Protein AF-A0A7S4NSV3-F1 (afdb_monomer_lite)

Secondary structure (DSSP, 8-state):
---HHHHTHHHHHHHHHHHHHHHHHHHHHHHHHHHHHHH-HHHHHHHTT-S---HHHHHHHHHHHHHHHHHHHHHHHHHHTHHHHHHHHHHHHHHT-HHHHHHHHHHHHHHHHHHHHHH-SS--SS--GGGHHHHHHHHHHHHHHHHHHHHHHS-TTS--TTHHHHHHHHHHHHHHHHHHHHT-

Sequence (184 aa):
MTNVAEVYQMPLLASCAWVALFYVFVGYQRAVKYSILHKHPTFCRYKNNFDPPTESNQKIAGKLQAQLTAADRTIGNLLEQAPAFLVTLWMYSVAVDAHYGGKLGFCYVGFRSLYPFLLGRELKKNNSKRVYVATLPCYCIIFYFFSSVISSSLPGSLFPLSSGVLGCLFVFFAWAGLHLIVAS

Organism: NCBI:txid180227

pLDDT: mean 84.38, std 15.96, range [37.19, 98.56]

InterPro domains:
  IPR001129 Membrane-associated, eicosanoid/glutathione metabolism (MAPEG) protein [PF01124] (16-148)
  IPR023352 Membrane associated eicosanoid/glutathione metabolism-like domain superfamily [G3DSA:1.20.120.550] (4-160)
  IPR023352 Membrane associated eicosanoid/glutathione metabolism-like domain superfamily [SSF161084] (11-150)

Foldseek 3Di:
DPDPCVQQVLLVVLVVLLVVVLVVLVVQLVVLVVCCVVVCVLLVCVVVVNDDPDPVSVVVNLFSVQLNVLSVCLNVVSVVCVVLLSVLLVLLSVQPGNNVSSVLSNVLSVLSSCQSVQQDRGHDPDRRPSNCSSVLSNLLSSLLSVVVSVCSPDDPPPDDPVCSVVSSVVVVCVVVVVVVVVVD

Radius of gyration: 20.96 Å; chains: 1; bounding box: 57×27×69 Å

Structure (mmCIF, N/CA/C/O backbone):
data_AF-A0A7S4NSV3-F1
#
_entry.id   AF-A0A7S4NSV3-F1
#
loop_
_atom_site.group_PDB
_atom_site.id
_atom_site.type_symbol
_atom_site.label_atom_id
_atom_site.label_alt_id
_atom_site.label_comp_id
_atom_site.label_asym_id
_atom_site.label_entity_id
_atom_site.label_seq_id
_atom_site.pdbx_PDB_ins_code
_atom_site.Cartn_x
_atom_site.Cartn_y
_atom_site.Cartn_z
_atom_site.occupancy
_atom_site.B_iso_or_equiv
_atom_site.auth_seq_id
_atom_site.auth_comp_id
_atom_site.auth_asym_id
_atom_site.auth_atom_id
_atom_site.pdbx_PDB_model_num
ATOM 1 N N . MET A 1 1 ? 7.703 3.884 -36.057 1.00 55.50 1 MET A N 1
ATOM 2 C CA . MET A 1 1 ? 7.918 4.533 -34.748 1.00 55.50 1 MET A CA 1
ATOM 3 C C . MET A 1 1 ? 6.911 3.922 -33.793 1.00 55.50 1 MET A C 1
ATOM 5 O O . MET A 1 1 ? 5.725 4.083 -34.035 1.00 55.50 1 MET A O 1
ATOM 9 N N . THR A 1 2 ? 7.348 3.142 -32.806 1.00 68.94 2 THR A N 1
ATOM 10 C CA . THR A 1 2 ? 6.450 2.626 -31.760 1.00 68.94 2 THR A CA 1
ATOM 11 C C . THR A 1 2 ? 5.952 3.794 -30.922 1.00 68.94 2 THR A C 1
ATOM 13 O O . THR A 1 2 ? 6.742 4.660 -30.539 1.00 68.94 2 THR A O 1
ATOM 16 N N . ASN A 1 3 ? 4.646 3.851 -30.675 1.00 86.56 3 ASN A N 1
ATOM 17 C CA . ASN A 1 3 ? 4.070 4.893 -29.841 1.00 86.56 3 ASN A CA 1
ATOM 18 C C . ASN A 1 3 ? 4.629 4.728 -28.419 1.00 86.56 3 ASN A C 1
ATOM 20 O O . ASN A 1 3 ? 4.563 3.644 -27.846 1.00 86.56 3 ASN A O 1
ATOM 24 N N . VAL A 1 4 ? 5.191 5.791 -27.841 1.00 83.31 4 VAL A N 1
ATOM 25 C CA . VAL A 1 4 ? 5.727 5.772 -26.468 1.00 83.31 4 VAL A CA 1
ATOM 26 C C . VAL A 1 4 ? 4.664 5.280 -25.475 1.00 83.31 4 VAL A C 1
ATOM 28 O O . VAL A 1 4 ? 4.983 4.563 -24.529 1.00 83.31 4 VAL A O 1
ATOM 31 N N . ALA A 1 5 ? 3.388 5.582 -25.732 1.00 84.06 5 ALA A N 1
ATOM 32 C CA . ALA A 1 5 ? 2.275 5.091 -24.931 1.00 84.06 5 ALA A CA 1
ATOM 33 C C . ALA A 1 5 ? 2.125 3.560 -24.969 1.00 84.06 5 ALA A C 1
ATOM 35 O O . ALA A 1 5 ? 1.771 2.977 -23.951 1.00 84.06 5 ALA A O 1
ATOM 36 N N . GLU A 1 6 ? 2.424 2.901 -26.094 1.00 89.06 6 GLU A N 1
ATOM 37 C CA . GLU A 1 6 ? 2.366 1.434 -26.205 1.00 89.06 6 GLU A CA 1
ATOM 38 C C . GLU A 1 6 ? 3.494 0.776 -25.405 1.00 89.06 6 GLU A C 1
ATOM 40 O O . GLU A 1 6 ? 3.268 -0.214 -24.713 1.00 89.06 6 GLU A O 1
ATOM 45 N N . VAL A 1 7 ? 4.696 1.366 -25.427 1.00 92.75 7 VAL A N 1
ATOM 46 C CA . VAL A 1 7 ? 5.851 0.858 -24.668 1.00 92.75 7 VAL A CA 1
ATOM 47 C C . VAL A 1 7 ? 5.576 0.896 -23.160 1.00 92.75 7 VAL A C 1
ATOM 49 O O . VAL A 1 7 ? 5.847 -0.073 -22.454 1.00 92.75 7 VAL A O 1
ATOM 52 N N . TYR A 1 8 ? 4.989 1.989 -22.664 1.00 96.69 8 TYR A N 1
ATOM 53 C CA . TYR A 1 8 ? 4.739 2.204 -21.233 1.00 96.69 8 TYR A CA 1
ATOM 54 C C . TYR A 1 8 ? 3.302 1.909 -20.789 1.00 96.69 8 TYR A C 1
ATOM 56 O O . TYR A 1 8 ? 2.916 2.255 -19.670 1.00 96.69 8 TYR A O 1
ATOM 64 N N . GLN A 1 9 ? 2.506 1.232 -21.619 1.00 96.25 9 GLN A N 1
ATOM 65 C CA . GLN A 1 9 ? 1.104 0.947 -21.312 1.00 96.25 9 GLN A CA 1
ATOM 66 C C . GLN A 1 9 ? 0.948 0.168 -19.996 1.00 96.25 9 GLN A C 1
ATOM 68 O O . GLN A 1 9 ? 0.132 0.519 -19.147 1.00 96.25 9 GLN A O 1
ATOM 73 N N . MET A 1 10 ? 1.750 -0.879 -19.799 1.00 97.19 10 MET A N 1
ATOM 74 C CA . MET A 1 10 ? 1.669 -1.745 -18.619 1.00 97.19 10 MET A CA 1
ATOM 75 C C . MET A 1 10 ? 1.973 -1.021 -17.289 1.00 97.19 10 MET A C 1
ATOM 77 O O . MET A 1 10 ? 1.153 -1.124 -16.373 1.00 97.19 10 MET A O 1
ATOM 81 N N . PRO A 1 11 ? 3.086 -0.275 -17.131 1.00 97.88 11 PRO A N 1
ATOM 82 C CA . PRO A 1 11 ? 3.367 0.458 -15.892 1.00 97.88 11 PRO A CA 1
ATOM 83 C C . PRO A 1 11 ? 2.404 1.631 -15.667 1.00 97.88 11 PRO A C 1
ATOM 85 O O . PRO A 1 11 ? 2.084 1.945 -14.515 1.00 97.88 11 PRO A O 1
ATOM 88 N N . LEU A 1 12 ? 1.872 2.229 -16.741 1.00 97.75 12 LEU A N 1
ATOM 89 C CA . LEU A 1 12 ? 0.812 3.231 -16.647 1.00 97.75 12 LEU A CA 1
ATOM 90 C C . LEU A 1 12 ? -0.460 2.621 -16.046 1.00 97.75 12 LEU A C 1
ATOM 92 O O . LEU A 1 12 ? -0.980 3.135 -15.057 1.00 97.75 12 LEU A O 1
ATOM 96 N N . LEU A 1 13 ? -0.925 1.487 -16.580 1.00 97.88 13 LEU A N 1
ATOM 97 C CA . LEU A 1 13 ? -2.109 0.799 -16.064 1.00 97.88 13 LEU A CA 1
ATOM 98 C C . LEU A 1 13 ? -1.910 0.308 -14.623 1.00 97.88 13 LEU A C 1
ATOM 100 O O . LEU A 1 13 ? -2.831 0.427 -13.815 1.00 97.88 13 LEU A O 1
ATOM 104 N N . ALA A 1 14 ? -0.717 -0.177 -14.265 1.00 98.19 14 ALA A N 1
ATOM 105 C CA . ALA A 1 14 ? -0.395 -0.541 -12.885 1.00 98.19 14 ALA A CA 1
ATOM 106 C C . ALA A 1 14 ? -0.451 0.675 -11.939 1.00 98.19 14 ALA A C 1
ATOM 108 O O . ALA A 1 14 ? -0.985 0.576 -10.832 1.00 98.19 14 ALA A O 1
ATOM 109 N N . SER A 1 15 ? 0.026 1.842 -12.386 1.00 98.44 15 SER A N 1
ATOM 110 C CA . SER A 1 15 ? -0.088 3.101 -11.638 1.00 98.44 15 SER A CA 1
ATOM 111 C C . SER A 1 15 ? -1.551 3.527 -11.474 1.00 98.44 15 SER A C 1
ATOM 113 O O . SER A 1 15 ? -1.970 3.884 -10.373 1.00 98.44 15 SER A O 1
ATOM 115 N N . CYS A 1 16 ? -2.370 3.420 -12.526 1.00 98.31 16 CYS A N 1
ATOM 116 C CA . CYS A 1 16 ? -3.811 3.671 -12.442 1.00 98.31 16 CYS A CA 1
ATOM 117 C C . CYS A 1 16 ? -4.509 2.705 -11.473 1.00 98.31 16 CYS A C 1
ATOM 119 O O . CYS A 1 16 ? -5.338 3.135 -10.672 1.00 98.31 16 CYS A O 1
ATOM 121 N N . ALA A 1 17 ? -4.152 1.419 -11.495 1.00 98.31 17 ALA A N 1
ATOM 122 C CA . ALA A 1 17 ? -4.676 0.425 -10.561 1.00 98.31 17 ALA A CA 1
ATOM 123 C C . ALA A 1 17 ? -4.283 0.745 -9.109 1.00 98.31 17 ALA A C 1
ATOM 125 O O . ALA A 1 17 ? -5.105 0.609 -8.203 1.00 98.31 17 ALA A O 1
ATOM 126 N N . TRP A 1 18 ? -3.059 1.233 -8.885 1.00 98.31 18 TRP A N 1
ATOM 127 C CA . TRP A 1 18 ? -2.623 1.717 -7.576 1.00 98.31 18 TRP A CA 1
ATOM 128 C C . TRP A 1 18 ? -3.458 2.918 -7.103 1.00 98.31 18 TRP A C 1
ATOM 130 O O . TRP A 1 18 ? -3.929 2.923 -5.965 1.00 98.31 18 TRP A O 1
ATOM 140 N N . VAL A 1 19 ? -3.715 3.901 -7.976 1.00 98.50 19 VAL A N 1
ATOM 141 C CA . VAL A 1 19 ? -4.567 5.064 -7.659 1.00 98.50 19 VAL A CA 1
ATOM 142 C C . VAL A 1 19 ? -6.001 4.629 -7.345 1.00 98.50 19 VAL A C 1
ATOM 144 O O . VAL A 1 19 ? -6.593 5.097 -6.372 1.00 98.50 19 VAL A O 1
ATOM 147 N N . ALA A 1 20 ? -6.559 3.698 -8.120 1.00 98.38 20 ALA A N 1
ATOM 148 C CA . ALA A 1 20 ? -7.879 3.140 -7.845 1.00 98.38 20 ALA A CA 1
ATOM 149 C C . ALA A 1 20 ? -7.922 2.466 -6.462 1.00 98.38 20 ALA A C 1
ATOM 151 O O . ALA A 1 20 ? -8.829 2.733 -5.672 1.00 98.38 20 ALA A O 1
ATOM 152 N N . LEU A 1 21 ? -6.907 1.660 -6.127 1.00 97.81 21 LEU A N 1
ATOM 153 C CA . LEU A 1 21 ? -6.791 1.022 -4.815 1.00 97.81 21 LEU A CA 1
ATOM 154 C C . LEU A 1 21 ? -6.680 2.049 -3.678 1.00 97.81 21 LEU A C 1
ATOM 156 O O . LEU A 1 21 ? -7.308 1.875 -2.632 1.00 97.81 21 LEU A O 1
ATOM 160 N N . PHE A 1 22 ? -5.935 3.137 -3.884 1.00 97.94 22 PHE A N 1
ATOM 161 C CA . PHE A 1 22 ? -5.850 4.240 -2.928 1.00 97.94 22 PHE A CA 1
ATOM 162 C C . PHE A 1 22 ? -7.235 4.817 -2.611 1.00 97.94 22 PHE A C 1
ATOM 164 O O . PHE A 1 22 ? -7.604 4.915 -1.438 1.00 97.94 22 PHE A O 1
ATOM 171 N N . TYR A 1 23 ? -8.048 5.115 -3.628 1.00 98.00 23 TYR A N 1
ATOM 172 C CA . TYR A 1 23 ? -9.406 5.618 -3.406 1.00 98.00 23 TYR A CA 1
ATOM 173 C C . TYR A 1 23 ? -10.327 4.587 -2.748 1.00 98.00 23 TYR A C 1
ATOM 175 O O . TYR A 1 23 ? -11.148 4.961 -1.907 1.00 98.00 23 TYR A O 1
ATOM 183 N N . VAL A 1 24 ? -10.165 3.296 -3.050 1.00 97.44 24 VAL A N 1
ATOM 184 C CA . VAL A 1 24 ? -10.876 2.222 -2.336 1.00 97.44 24 VAL A CA 1
ATOM 185 C C . VAL A 1 24 ? -10.527 2.242 -0.844 1.00 97.44 24 VAL A C 1
ATOM 187 O O . VAL A 1 24 ? -11.424 2.147 -0.005 1.00 97.44 24 VAL A O 1
ATOM 190 N N . PHE A 1 25 ? -9.254 2.425 -0.483 1.00 96.69 25 PHE A N 1
ATOM 191 C CA . PHE A 1 25 ? -8.819 2.458 0.919 1.00 96.69 25 PHE A CA 1
ATOM 192 C C . PHE A 1 25 ? -9.279 3.725 1.645 1.00 96.69 25 PHE A C 1
ATOM 194 O O . PHE A 1 25 ? -9.735 3.638 2.786 1.00 96.69 25 PHE A O 1
ATOM 201 N N . VAL A 1 26 ? -9.252 4.883 0.980 1.00 96.75 26 VAL A N 1
ATOM 202 C CA . VAL A 1 26 ? -9.853 6.124 1.499 1.00 96.75 26 VAL A CA 1
ATOM 203 C C . VAL A 1 26 ? -11.353 5.930 1.746 1.00 96.75 26 VAL A C 1
ATOM 205 O O . VAL A 1 26 ? -11.864 6.289 2.810 1.00 96.75 26 VAL A O 1
ATOM 208 N N . GLY A 1 27 ? -12.063 5.319 0.793 1.00 97.00 27 GLY A N 1
ATOM 209 C CA . GLY A 1 27 ? -13.484 4.998 0.915 1.00 97.00 27 GLY A CA 1
ATOM 210 C C . GLY A 1 27 ? -13.772 4.072 2.097 1.00 97.00 27 GLY A C 1
ATOM 211 O O . GLY A 1 27 ? -14.655 4.362 2.905 1.00 97.00 27 GLY A O 1
ATOM 212 N N . TYR A 1 28 ? -12.981 3.008 2.254 1.00 94.88 28 TYR A N 1
ATOM 213 C CA . TYR A 1 28 ? -13.066 2.088 3.389 1.00 94.88 28 TYR A CA 1
ATOM 214 C C . TYR A 1 28 ? -12.835 2.801 4.729 1.00 94.88 28 TYR A C 1
ATOM 216 O O . TYR A 1 28 ? -13.661 2.692 5.638 1.00 94.88 28 TYR A O 1
ATOM 224 N N . GLN A 1 29 ? -11.760 3.587 4.845 1.00 95.69 29 GLN A N 1
ATOM 225 C CA . GLN A 1 29 ? -11.441 4.344 6.055 1.00 95.69 29 GLN A CA 1
ATOM 226 C C . GLN A 1 29 ? -12.580 5.298 6.435 1.00 95.69 29 GLN A C 1
ATOM 228 O O . GLN A 1 29 ? -13.001 5.348 7.595 1.00 95.69 29 GLN A O 1
ATOM 233 N N . ARG A 1 30 ? -13.118 6.029 5.452 1.00 96.06 30 ARG A N 1
ATOM 234 C CA . ARG A 1 30 ? -14.258 6.929 5.644 1.00 96.06 30 ARG A CA 1
ATOM 235 C C . ARG A 1 30 ? -15.508 6.169 6.085 1.00 96.06 30 ARG A C 1
ATOM 237 O O . ARG A 1 30 ? -16.171 6.616 7.018 1.00 96.06 30 ARG A O 1
ATOM 244 N N . ALA A 1 31 ? -15.822 5.036 5.458 1.00 95.44 31 ALA A N 1
ATOM 245 C CA . ALA A 1 31 ? -16.995 4.229 5.791 1.00 95.44 31 ALA A CA 1
ATOM 246 C C . ALA A 1 31 ? -16.944 3.704 7.235 1.00 95.44 31 ALA A C 1
ATOM 248 O O . ALA A 1 31 ? -17.942 3.790 7.954 1.00 95.44 31 ALA A O 1
ATOM 249 N N . VAL A 1 32 ? -15.778 3.231 7.693 1.00 93.69 32 VAL A N 1
ATOM 250 C CA . VAL A 1 32 ? -15.584 2.779 9.081 1.00 93.69 32 VAL A CA 1
ATOM 251 C C . VAL A 1 32 ? -15.749 3.941 10.060 1.00 93.69 32 VAL A C 1
ATOM 253 O O . VAL A 1 32 ? -16.539 3.838 11.000 1.00 93.69 32 VAL A O 1
ATOM 256 N N . LYS A 1 33 ? -15.067 5.070 9.817 1.00 93.25 33 LYS A N 1
ATOM 257 C CA . LYS A 1 33 ? -15.170 6.273 10.663 1.00 93.25 33 LYS A CA 1
ATOM 258 C C . LYS A 1 33 ? -16.611 6.761 10.770 1.00 93.25 33 LYS A C 1
ATOM 260 O O . LYS A 1 33 ? -17.108 6.968 11.874 1.00 93.25 33 LYS A O 1
ATOM 265 N N . TYR A 1 34 ? -17.296 6.884 9.638 1.00 94.12 34 TYR A N 1
ATOM 266 C CA . TYR A 1 34 ? -18.686 7.320 9.592 1.00 94.12 34 TYR A CA 1
ATOM 267 C C . TYR A 1 34 ? -19.619 6.346 10.326 1.00 94.12 34 TYR A C 1
ATOM 269 O O . TYR A 1 34 ? -20.417 6.771 11.159 1.00 94.12 34 TYR A O 1
ATOM 277 N N . SER A 1 35 ? -19.484 5.036 10.084 1.00 92.62 35 SER A N 1
ATOM 278 C CA . SER A 1 35 ? -20.307 4.022 10.752 1.00 92.62 35 SER A CA 1
ATOM 279 C C . SER A 1 35 ? -20.129 4.049 12.270 1.00 92.62 35 SER A C 1
ATOM 281 O O . SER A 1 35 ? -21.113 3.889 12.985 1.00 92.62 35 SER A O 1
ATOM 283 N N . ILE A 1 36 ? -18.907 4.245 12.774 1.00 91.44 36 ILE A N 1
ATOM 284 C CA . ILE A 1 36 ? -18.649 4.290 14.219 1.00 91.44 36 ILE A CA 1
ATOM 285 C C . ILE A 1 36 ? -19.226 5.566 14.835 1.00 91.44 36 ILE A C 1
ATOM 287 O O . ILE A 1 36 ? -19.956 5.482 15.819 1.00 91.44 36 ILE A O 1
ATOM 291 N N . LEU A 1 37 ? -18.957 6.729 14.235 1.00 88.44 37 LEU A N 1
ATOM 292 C CA . LEU A 1 37 ? -19.427 8.016 14.756 1.00 88.44 37 LEU A CA 1
ATOM 293 C C . LEU A 1 37 ? -20.957 8.122 14.763 1.00 88.44 37 LEU A C 1
ATOM 295 O O . LEU A 1 37 ? -21.518 8.712 15.682 1.00 88.44 37 LEU A O 1
ATOM 299 N N . HIS A 1 38 ? -21.632 7.540 13.768 1.00 89.75 38 HIS A N 1
ATOM 300 C CA . HIS A 1 38 ? -23.090 7.600 13.672 1.00 89.75 38 HIS A CA 1
ATOM 301 C C . HIS A 1 38 ? -23.796 6.539 14.529 1.00 89.75 38 HIS A C 1
ATOM 303 O O . HIS A 1 38 ? -24.799 6.837 15.169 1.00 89.75 38 HIS A O 1
ATOM 309 N N . LYS A 1 39 ? -23.283 5.299 14.575 1.00 90.19 39 LYS A N 1
ATOM 310 C CA . LYS A 1 39 ? -23.938 4.198 15.310 1.00 90.19 39 LYS A CA 1
ATOM 311 C C . LYS A 1 39 ? -23.601 4.164 16.800 1.00 90.19 39 LYS A C 1
ATOM 313 O O . LYS A 1 39 ? -24.307 3.505 17.558 1.00 90.19 39 LYS A O 1
ATOM 318 N N . HIS A 1 40 ? -22.538 4.845 17.229 1.00 87.44 40 HIS A N 1
ATOM 319 C CA . HIS A 1 40 ? -22.078 4.829 18.618 1.00 87.44 40 HIS A CA 1
ATOM 320 C C . HIS A 1 40 ? -21.904 6.251 19.177 1.00 87.44 40 HIS A C 1
ATOM 322 O O . HIS A 1 40 ? -20.780 6.675 19.442 1.00 87.44 40 HIS A O 1
ATOM 328 N N . PRO A 1 41 ? -22.996 7.000 19.427 1.00 82.75 41 PRO A N 1
ATOM 329 C CA . PRO A 1 41 ? -22.910 8.338 20.024 1.00 82.75 41 PRO A CA 1
ATOM 330 C C . PRO A 1 41 ? -22.276 8.327 21.428 1.00 82.75 41 PRO A C 1
ATOM 332 O O . PRO A 1 41 ? -21.629 9.295 21.827 1.00 82.75 41 PRO A O 1
ATOM 335 N N . THR A 1 42 ? -22.390 7.211 22.156 1.00 79.69 42 THR A N 1
ATOM 336 C CA . THR A 1 42 ? -21.734 6.976 23.455 1.00 79.69 42 THR A CA 1
ATOM 337 C C . THR A 1 42 ? -20.210 6.962 23.350 1.00 79.69 42 THR A C 1
ATOM 339 O O . THR A 1 42 ? -19.529 7.425 24.256 1.00 79.69 42 THR A O 1
ATOM 342 N N . PHE A 1 43 ? -19.646 6.512 22.224 1.00 84.75 43 PHE A N 1
ATOM 343 C CA . PHE A 1 43 ? -18.203 6.592 21.984 1.00 84.75 43 PHE A CA 1
ATOM 344 C C . PHE A 1 43 ? -17.729 8.044 21.896 1.00 84.75 43 PHE A C 1
ATOM 346 O O . PHE A 1 43 ? -16.716 8.396 22.494 1.00 84.75 43 PHE A O 1
ATOM 353 N N . CYS A 1 44 ? -18.477 8.897 21.190 1.00 81.00 44 CYS A N 1
ATOM 354 C CA . CYS A 1 44 ? -18.168 10.321 21.073 1.00 81.00 44 CYS A CA 1
ATOM 355 C C . CYS A 1 44 ? -18.279 11.030 22.426 1.00 81.00 44 CYS A C 1
ATOM 357 O O . CYS A 1 44 ? -17.411 11.826 22.777 1.00 81.00 44 CYS A O 1
ATOM 359 N N . ARG A 1 45 ? -19.320 10.711 23.203 1.00 83.94 45 ARG A N 1
ATOM 360 C CA . ARG A 1 45 ? -19.508 11.249 24.554 1.00 83.94 45 ARG A CA 1
ATOM 361 C C . ARG A 1 45 ? -18.381 10.833 25.496 1.00 83.94 45 ARG A C 1
ATOM 363 O O . ARG A 1 45 ? -17.780 11.701 26.121 1.00 83.94 45 ARG A O 1
ATOM 370 N N . TYR A 1 46 ? -18.042 9.545 25.527 1.00 84.50 46 TYR A N 1
ATOM 371 C CA . TYR A 1 46 ? -16.916 9.025 26.301 1.00 84.50 46 TYR A CA 1
ATOM 372 C C . TYR A 1 46 ? -15.589 9.682 25.897 1.00 84.50 46 TYR A C 1
ATOM 374 O O . TYR A 1 46 ? -14.856 10.166 26.752 1.00 84.50 46 TYR A O 1
ATOM 382 N N . LYS A 1 47 ? -15.297 9.773 24.591 1.00 82.69 47 LYS A N 1
ATOM 383 C CA . LYS A 1 47 ? -14.069 10.404 24.076 1.00 82.69 47 LYS A CA 1
ATOM 384 C C . LYS A 1 47 ? -13.948 11.882 24.470 1.00 82.69 47 LYS A C 1
ATOM 386 O O . LYS A 1 47 ? -12.836 12.370 24.641 1.00 82.69 47 LYS A O 1
ATOM 391 N N . ASN A 1 48 ? -15.076 12.571 24.619 1.00 85.62 48 ASN A N 1
ATOM 392 C CA . ASN A 1 48 ? -15.144 13.971 25.034 1.00 85.62 48 ASN A CA 1
ATOM 393 C C . ASN A 1 48 ? -15.345 14.144 26.556 1.00 85.62 48 ASN A C 1
ATOM 395 O O . ASN A 1 48 ? -15.698 15.234 26.994 1.00 85.62 48 ASN A O 1
ATOM 399 N N . ASN A 1 49 ? -15.132 13.094 27.360 1.00 83.88 49 ASN A N 1
ATOM 400 C CA . ASN A 1 49 ? -15.277 13.093 28.824 1.00 83.88 49 ASN A CA 1
ATOM 401 C C . ASN A 1 49 ? -16.683 13.455 29.346 1.00 83.88 49 ASN A C 1
ATOM 403 O O . ASN A 1 49 ? -16.830 13.840 30.503 1.00 83.88 49 ASN A O 1
ATOM 407 N N . PHE A 1 50 ? -17.725 13.320 28.521 1.00 83.38 50 PHE A N 1
ATOM 408 C CA . PHE A 1 50 ? -19.110 13.542 28.954 1.00 83.38 50 PHE A CA 1
ATOM 409 C C . PHE A 1 50 ? -19.702 12.346 29.705 1.00 83.38 50 PHE A C 1
ATOM 411 O O . PHE A 1 50 ? -20.645 12.521 30.473 1.00 83.38 50 PHE A O 1
ATOM 418 N N . ASP A 1 51 ? -19.176 11.139 29.480 1.00 81.81 51 ASP A N 1
ATOM 419 C CA . ASP A 1 51 ? -19.636 9.919 30.148 1.00 81.81 51 ASP A CA 1
ATOM 420 C C . ASP A 1 51 ? -18.596 9.428 31.166 1.00 81.81 51 ASP A C 1
ATOM 422 O O . ASP A 1 51 ? -17.395 9.485 30.884 1.00 81.81 51 ASP A O 1
ATOM 426 N N . PRO A 1 52 ? -19.027 8.906 32.333 1.00 81.69 52 PRO A N 1
ATOM 427 C CA . PRO A 1 52 ? -18.110 8.424 33.354 1.00 81.69 52 PRO A CA 1
ATOM 428 C C . PRO A 1 52 ? -17.312 7.203 32.861 1.00 81.69 52 PRO A C 1
ATOM 430 O O . PRO A 1 52 ? -17.842 6.372 32.104 1.00 81.69 52 PRO A O 1
ATOM 433 N N . PRO A 1 53 ? -16.055 7.044 33.317 1.00 82.44 53 PRO A N 1
ATOM 434 C CA . PRO A 1 53 ? -15.183 5.946 32.925 1.00 82.44 53 PRO A CA 1
ATOM 435 C C . PRO A 1 53 ? -15.535 4.657 33.675 1.00 82.44 53 PRO A C 1
ATOM 437 O O . PRO A 1 53 ? -14.779 4.176 34.513 1.00 82.44 53 PRO A O 1
ATOM 440 N N . THR A 1 54 ? -16.697 4.086 33.369 1.00 87.19 54 THR A N 1
ATOM 441 C CA . THR A 1 54 ? -17.067 2.743 33.822 1.00 87.19 54 THR A CA 1
ATOM 442 C C . THR A 1 54 ? -16.307 1.680 33.026 1.00 87.19 54 THR A C 1
ATOM 444 O O . THR A 1 54 ? -15.944 1.895 31.866 1.00 87.19 54 THR A O 1
ATOM 447 N N . GLU A 1 55 ? -16.101 0.501 33.616 1.00 86.81 55 GLU A N 1
ATOM 448 C CA . GLU A 1 55 ? -15.426 -0.627 32.953 1.00 86.81 55 GLU A CA 1
ATOM 449 C C . GLU A 1 55 ? -16.097 -1.001 31.615 1.00 86.81 55 GLU A C 1
ATOM 451 O O . GLU A 1 55 ? -15.432 -1.275 30.612 1.00 86.81 55 GLU A O 1
ATOM 456 N N . SER A 1 56 ? -17.432 -0.940 31.559 1.00 86.50 56 SER A N 1
ATOM 457 C CA . SER A 1 56 ? -18.202 -1.203 30.342 1.00 86.50 56 SER A CA 1
ATOM 458 C C . SER A 1 56 ? -17.942 -0.164 29.245 1.00 86.50 56 SER A C 1
ATOM 460 O O . SER A 1 56 ? -17.678 -0.541 28.098 1.00 86.50 56 SER A O 1
ATOM 462 N N . ASN A 1 57 ? -17.958 1.129 29.588 1.00 85.06 57 ASN A N 1
ATOM 463 C CA . ASN A 1 57 ? -17.696 2.220 28.647 1.00 85.06 57 ASN A CA 1
ATOM 464 C C . ASN A 1 57 ? -16.262 2.159 28.114 1.00 85.06 57 ASN A C 1
ATOM 466 O O . ASN A 1 57 ? -16.052 2.260 26.904 1.00 85.06 57 ASN A O 1
ATOM 470 N N . GLN A 1 58 ? -15.290 1.899 28.994 1.00 87.00 58 GLN A N 1
ATOM 471 C CA . GLN A 1 58 ? -13.886 1.717 28.620 1.00 87.00 58 GLN A CA 1
ATOM 472 C C . GLN A 1 58 ? -13.710 0.573 27.616 1.00 87.00 58 GLN A C 1
ATOM 474 O O . GLN A 1 58 ? -13.035 0.733 26.597 1.00 87.00 58 GLN A O 1
ATOM 479 N N . LYS A 1 59 ? -14.353 -0.577 27.855 1.00 88.06 59 LYS A N 1
ATOM 480 C CA . LYS A 1 59 ? -14.258 -1.748 26.974 1.00 88.06 59 LYS A CA 1
ATOM 481 C C . LYS A 1 59 ? -14.839 -1.483 25.584 1.00 88.06 59 LYS A C 1
ATOM 483 O O . LYS A 1 59 ? -14.221 -1.845 24.580 1.00 88.06 59 LYS A O 1
ATOM 488 N N . ILE A 1 60 ? -16.009 -0.847 25.509 1.00 87.75 60 ILE A N 1
ATOM 489 C CA . ILE A 1 60 ? -16.646 -0.486 24.233 1.00 87.75 60 ILE A CA 1
ATOM 490 C C . ILE A 1 60 ? -15.784 0.533 23.485 1.00 87.75 60 ILE A C 1
ATOM 492 O O . ILE A 1 60 ? -15.498 0.343 22.301 1.00 87.75 60 ILE A O 1
ATOM 496 N N . ALA A 1 61 ? -15.323 1.577 24.176 1.00 87.62 61 ALA A N 1
ATOM 497 C CA . ALA A 1 61 ? -14.492 2.609 23.577 1.00 87.62 61 ALA A CA 1
ATOM 498 C C . ALA A 1 61 ? -13.162 2.051 23.059 1.00 87.62 61 ALA A C 1
ATOM 500 O O . ALA A 1 61 ? -12.774 2.359 21.934 1.00 87.62 61 ALA A O 1
ATOM 501 N N . GLY A 1 62 ? -12.508 1.169 23.820 1.00 88.38 62 GLY A N 1
ATOM 502 C CA . GLY A 1 62 ? -11.283 0.495 23.395 1.00 88.38 62 GLY A CA 1
ATOM 503 C C . GLY A 1 62 ? -11.481 -0.343 22.130 1.00 88.38 62 GLY A C 1
ATOM 504 O O . GLY A 1 62 ? -10.666 -0.278 21.210 1.00 88.38 62 GLY A O 1
ATOM 505 N N . LYS A 1 63 ? -12.598 -1.074 22.032 1.00 90.25 63 LYS A N 1
ATOM 506 C CA . LYS A 1 63 ? -12.934 -1.863 20.839 1.00 90.25 63 LYS A CA 1
ATOM 507 C C . LYS A 1 63 ? -13.150 -0.981 19.606 1.00 90.25 63 LYS A C 1
ATOM 509 O O . LYS A 1 63 ? -12.585 -1.252 18.550 1.00 90.25 63 LYS A O 1
ATOM 514 N N . LEU A 1 64 ? -13.940 0.084 19.734 1.00 92.00 64 LEU A N 1
ATOM 515 C CA . LEU A 1 64 ? -14.216 1.010 18.630 1.00 92.00 64 LEU A CA 1
ATOM 516 C C . LEU A 1 64 ? -12.956 1.771 18.204 1.00 92.00 64 LEU A C 1
ATOM 518 O O . LEU A 1 64 ? -12.694 1.912 17.011 1.00 92.00 64 LEU A O 1
ATOM 522 N N . GLN A 1 65 ? -12.125 2.178 19.164 1.00 90.44 65 GLN A N 1
ATOM 523 C CA . GLN A 1 65 ? -10.825 2.776 18.888 1.00 90.44 65 GLN A CA 1
ATOM 524 C C . GLN A 1 65 ? -9.917 1.805 18.119 1.00 90.44 65 GLN A C 1
ATOM 526 O O . GLN A 1 65 ? -9.301 2.206 17.135 1.00 90.44 65 GLN A O 1
ATOM 531 N N . ALA A 1 66 ? -9.887 0.519 18.487 1.00 90.94 66 ALA A N 1
ATOM 532 C CA . ALA A 1 66 ? -9.120 -0.493 17.761 1.00 90.94 66 ALA A CA 1
ATOM 533 C C . ALA A 1 66 ? -9.599 -0.687 16.309 1.00 90.94 66 ALA A C 1
ATOM 535 O O . ALA A 1 66 ? -8.773 -0.949 15.433 1.00 90.94 66 ALA A O 1
ATOM 536 N N . GLN A 1 67 ? -10.901 -0.531 16.032 1.00 92.31 67 GLN A N 1
ATOM 537 C CA . GLN A 1 67 ? -11.445 -0.550 14.665 1.00 92.31 67 GLN A CA 1
ATOM 538 C C . GLN A 1 67 ? -11.029 0.688 13.862 1.00 92.31 67 GLN A C 1
ATOM 540 O O . GLN A 1 67 ? -10.614 0.566 12.709 1.00 92.31 67 GLN A O 1
ATOM 545 N N . LEU A 1 68 ? -11.089 1.875 14.474 1.00 92.38 68 LEU A N 1
ATOM 546 C CA . LEU A 1 68 ? -10.635 3.121 13.847 1.00 92.38 68 LEU A CA 1
ATOM 547 C C . LEU A 1 68 ? -9.150 3.045 13.488 1.00 92.38 68 LEU A C 1
ATOM 549 O O . LEU A 1 68 ? -8.774 3.316 12.350 1.00 92.38 68 LEU A O 1
ATOM 553 N N . THR A 1 69 ? -8.317 2.595 14.427 1.00 91.81 69 THR A N 1
ATOM 554 C CA . THR A 1 69 ? -6.880 2.437 14.195 1.00 91.81 69 THR A CA 1
ATOM 555 C C . THR A 1 69 ? -6.590 1.356 13.148 1.00 91.81 69 THR A C 1
ATOM 557 O O . THR A 1 69 ? -5.669 1.522 12.350 1.00 91.81 69 THR A O 1
ATOM 560 N N . ALA A 1 70 ? -7.375 0.272 13.087 1.00 91.62 70 ALA A N 1
ATOM 561 C CA . ALA A 1 70 ? -7.238 -0.725 12.025 1.00 91.62 70 ALA A CA 1
ATOM 562 C C . ALA A 1 70 ? -7.502 -0.101 10.648 1.00 91.62 70 ALA A C 1
ATOM 564 O O . ALA A 1 70 ? -6.705 -0.282 9.730 1.00 91.62 70 ALA A O 1
ATOM 565 N N . ALA A 1 71 ? -8.571 0.688 10.519 1.00 93.31 71 ALA A N 1
ATOM 566 C CA . ALA A 1 71 ? -8.883 1.399 9.285 1.00 93.31 71 ALA A CA 1
ATOM 567 C C . ALA A 1 71 ? -7.785 2.406 8.901 1.00 93.31 71 ALA A C 1
ATOM 569 O O . ALA A 1 71 ? -7.346 2.414 7.753 1.00 93.31 71 ALA A O 1
ATOM 570 N N . ASP A 1 72 ? -7.272 3.188 9.853 1.00 93.44 72 ASP A N 1
ATOM 571 C CA . ASP A 1 72 ? -6.171 4.130 9.614 1.00 93.44 72 ASP A CA 1
ATOM 572 C C . ASP A 1 72 ? -4.884 3.427 9.151 1.00 93.44 72 ASP A C 1
ATOM 574 O O . ASP A 1 72 ? -4.185 3.926 8.268 1.00 93.44 72 ASP A O 1
ATOM 578 N N . ARG A 1 73 ? -4.593 2.227 9.666 1.00 92.31 73 ARG A N 1
ATOM 579 C CA . ARG A 1 73 ? -3.425 1.446 9.233 1.00 92.31 73 ARG A CA 1
ATOM 580 C C . ARG A 1 73 ? -3.516 0.940 7.800 1.00 92.31 73 ARG A C 1
ATOM 582 O O . ARG A 1 73 ? -2.473 0.782 7.174 1.00 92.31 73 ARG A O 1
ATOM 589 N N . THR A 1 74 ? -4.714 0.705 7.264 1.00 92.75 74 THR A N 1
ATOM 590 C CA . THR A 1 74 ? -4.853 0.258 5.865 1.00 92.75 74 THR A CA 1
ATOM 591 C C . THR A 1 74 ? -4.317 1.297 4.883 1.00 92.75 74 THR A C 1
ATOM 593 O O . THR A 1 74 ? -3.508 0.966 4.018 1.00 92.75 74 THR A O 1
ATOM 596 N N . ILE A 1 75 ? -4.695 2.565 5.063 1.00 94.44 75 ILE A N 1
ATOM 597 C CA . ILE A 1 75 ? -4.212 3.662 4.224 1.00 94.44 75 ILE A CA 1
ATOM 598 C C . ILE A 1 75 ? -2.781 4.066 4.583 1.00 94.44 75 ILE A C 1
ATOM 600 O O . ILE A 1 75 ? -1.977 4.287 3.681 1.00 94.44 75 ILE A O 1
ATOM 604 N N . GLY A 1 76 ? -2.441 4.099 5.878 1.00 92.69 76 GLY A N 1
ATOM 605 C CA . GLY A 1 76 ? -1.092 4.430 6.337 1.00 92.69 76 GLY A CA 1
ATOM 606 C C . GLY A 1 76 ? -0.055 3.496 5.722 1.00 92.69 76 GLY A C 1
ATOM 607 O O . GLY A 1 76 ? 0.886 3.950 5.080 1.00 92.69 76 GLY A O 1
ATOM 608 N N . ASN A 1 77 ? -0.297 2.186 5.785 1.00 93.00 77 ASN A N 1
ATOM 609 C CA . ASN A 1 77 ? 0.631 1.214 5.229 1.00 93.00 77 ASN A CA 1
ATOM 610 C C . ASN A 1 77 ? 0.728 1.267 3.695 1.00 93.00 77 ASN A C 1
ATOM 612 O O . ASN A 1 77 ? 1.799 0.998 3.142 1.00 93.00 77 ASN A O 1
ATOM 616 N N . LEU A 1 78 ? -0.361 1.607 2.991 1.00 94.19 78 LEU A N 1
ATOM 617 C CA . LEU A 1 78 ? -0.325 1.827 1.542 1.00 94.19 78 LEU A CA 1
ATOM 618 C C . LEU A 1 78 ? 0.592 3.010 1.200 1.00 94.19 78 LEU A C 1
ATOM 620 O O . LEU A 1 78 ? 1.471 2.866 0.350 1.00 94.19 78 LEU A O 1
ATOM 624 N N . LEU A 1 79 ? 0.416 4.138 1.893 1.00 95.88 79 LEU A N 1
ATOM 625 C CA . LEU A 1 79 ? 1.171 5.371 1.667 1.00 95.88 79 LEU A CA 1
ATOM 626 C C . LEU A 1 79 ? 2.647 5.257 2.067 1.00 95.88 79 LEU A C 1
ATOM 628 O O . LEU A 1 79 ? 3.493 5.797 1.364 1.00 95.88 79 LEU A O 1
ATOM 632 N N . GLU A 1 80 ? 2.977 4.508 3.121 1.00 92.94 80 GLU A N 1
ATOM 633 C CA . GLU A 1 80 ? 4.359 4.315 3.597 1.00 92.94 80 GLU A CA 1
ATOM 634 C C . GLU A 1 80 ? 5.320 3.805 2.512 1.00 92.94 80 GLU A C 1
ATOM 636 O O . GLU A 1 80 ? 6.464 4.246 2.451 1.00 92.94 80 GLU A O 1
ATOM 641 N N . GLN A 1 81 ? 4.879 2.892 1.639 1.00 91.94 81 GLN A N 1
ATOM 642 C CA . GLN A 1 81 ? 5.740 2.375 0.562 1.00 91.94 81 GLN A CA 1
ATOM 643 C C . GLN A 1 81 ? 5.422 2.991 -0.807 1.00 91.94 81 GLN A C 1
ATOM 645 O O . GLN A 1 81 ? 6.060 2.620 -1.790 1.00 91.94 81 GLN A O 1
ATOM 650 N N . ALA A 1 82 ? 4.439 3.891 -0.901 1.00 94.31 82 ALA A N 1
ATOM 651 C CA . ALA A 1 82 ? 3.994 4.445 -2.177 1.00 94.31 82 ALA A CA 1
ATOM 652 C C . ALA A 1 82 ? 5.088 5.239 -2.908 1.00 94.31 82 ALA A C 1
ATOM 654 O O . ALA A 1 82 ? 5.280 4.975 -4.096 1.00 94.31 82 ALA A O 1
ATOM 655 N N . PRO A 1 83 ? 5.856 6.133 -2.244 1.00 96.44 83 PRO A N 1
ATOM 656 C CA . PRO A 1 83 ? 6.934 6.854 -2.914 1.00 96.44 83 PRO A CA 1
ATOM 657 C C . PRO A 1 83 ? 7.989 5.898 -3.469 1.00 96.44 83 PRO A C 1
ATOM 659 O O . PRO A 1 83 ? 8.348 5.988 -4.638 1.00 96.44 83 PRO A O 1
ATOM 662 N N . ALA A 1 84 ? 8.424 4.929 -2.657 1.00 95.44 84 ALA A N 1
ATOM 663 C CA . ALA A 1 84 ? 9.418 3.947 -3.071 1.00 95.44 84 ALA A CA 1
ATOM 664 C C . ALA A 1 84 ? 8.912 3.091 -4.240 1.00 95.44 84 ALA A C 1
ATOM 666 O O . ALA A 1 84 ? 9.628 2.916 -5.220 1.00 95.44 84 ALA A O 1
ATOM 667 N N . PHE A 1 85 ? 7.669 2.608 -4.180 1.00 97.81 85 PHE A N 1
ATOM 668 C CA . PHE A 1 85 ? 7.066 1.821 -5.253 1.00 97.81 85 PHE A CA 1
ATOM 669 C C . PHE A 1 85 ? 6.928 2.602 -6.559 1.00 97.81 85 PHE A C 1
ATOM 671 O O . PHE A 1 85 ? 7.424 2.141 -7.581 1.00 97.81 85 PHE A O 1
ATOM 678 N N . LEU A 1 86 ? 6.281 3.771 -6.542 1.00 98.19 86 LEU A N 1
ATOM 679 C CA . LEU A 1 86 ? 6.004 4.522 -7.768 1.00 98.19 86 LEU A CA 1
ATOM 680 C C . LEU A 1 86 ? 7.302 4.982 -8.434 1.00 98.19 86 LEU A C 1
ATOM 682 O O . LEU A 1 86 ? 7.463 4.810 -9.638 1.00 98.19 86 LEU A O 1
ATOM 686 N N . VAL A 1 87 ? 8.256 5.498 -7.655 1.00 98.25 87 VAL A N 1
ATOM 687 C CA . VAL A 1 87 ? 9.551 5.935 -8.192 1.00 98.25 87 VAL A CA 1
ATOM 688 C C . VAL A 1 87 ? 10.315 4.754 -8.787 1.00 98.25 87 VAL A C 1
ATOM 690 O O . VAL A 1 87 ? 10.743 4.822 -9.937 1.00 98.25 87 VAL A O 1
ATOM 693 N N . THR A 1 88 ? 10.449 3.647 -8.051 1.00 97.00 88 THR A N 1
ATOM 694 C CA . THR A 1 88 ? 11.235 2.501 -8.538 1.00 97.00 88 THR A CA 1
ATOM 695 C C . THR A 1 88 ? 10.565 1.772 -9.702 1.00 97.00 88 THR A C 1
ATOM 697 O O . THR A 1 88 ? 11.272 1.356 -10.615 1.00 97.00 88 THR A O 1
ATOM 700 N N . LEU A 1 89 ? 9.228 1.683 -9.740 1.00 98.38 89 LEU A N 1
ATOM 701 C CA . LEU A 1 89 ? 8.478 1.145 -10.881 1.00 98.38 89 LEU A CA 1
ATOM 702 C C . LEU A 1 89 ? 8.810 1.911 -12.161 1.00 98.38 89 LEU A C 1
ATOM 704 O O . LEU A 1 89 ? 9.117 1.297 -13.183 1.00 98.38 89 LEU A O 1
ATOM 708 N N . TRP A 1 90 ? 8.744 3.243 -12.114 1.00 98.44 90 TRP A N 1
ATOM 709 C CA . TRP A 1 90 ? 8.999 4.069 -13.291 1.00 98.44 90 TRP A CA 1
ATOM 710 C C . TRP A 1 90 ? 10.475 4.065 -13.684 1.00 98.44 90 TRP A C 1
ATOM 712 O O . TRP A 1 90 ? 10.770 3.911 -14.866 1.00 98.44 90 TRP A O 1
ATOM 722 N N . MET A 1 91 ? 11.402 4.124 -12.721 1.00 97.06 91 MET A N 1
ATOM 723 C CA . MET A 1 91 ? 12.835 3.975 -13.002 1.00 97.06 91 MET A CA 1
ATOM 724 C C . MET A 1 91 ? 13.141 2.638 -13.689 1.00 97.06 91 MET A C 1
ATOM 726 O O . MET A 1 91 ? 13.805 2.623 -14.721 1.00 97.06 91 MET A O 1
ATOM 730 N N . TYR A 1 92 ? 12.611 1.528 -13.167 1.00 95.94 92 TYR A N 1
ATOM 731 C CA . TYR A 1 92 ? 12.775 0.204 -13.769 1.00 95.94 92 TYR A CA 1
ATOM 732 C C . TYR A 1 92 ? 12.156 0.131 -15.164 1.00 95.94 92 TYR A C 1
ATOM 734 O O . TYR A 1 92 ? 12.760 -0.398 -16.091 1.00 95.94 92 TYR A O 1
ATOM 742 N N . SER A 1 93 ? 10.956 0.685 -15.326 1.00 97.12 93 SER A N 1
ATOM 743 C CA . SER A 1 93 ? 10.239 0.626 -16.597 1.00 97.12 93 SER A CA 1
ATOM 744 C C . SER A 1 93 ? 10.958 1.397 -17.703 1.00 97.12 93 SER A C 1
ATOM 746 O O . SER A 1 93 ? 10.970 0.944 -18.841 1.00 97.12 93 SER A O 1
ATOM 748 N N . VAL A 1 94 ? 11.557 2.546 -17.373 1.00 96.31 94 VAL A N 1
ATOM 749 C CA . VAL A 1 94 ? 12.299 3.387 -18.326 1.00 96.31 94 VAL A CA 1
ATOM 750 C C . VAL A 1 94 ? 13.692 2.826 -18.617 1.00 96.31 94 VAL A C 1
ATOM 752 O O . VAL A 1 94 ? 14.126 2.858 -19.764 1.00 96.31 94 VAL A O 1
ATOM 755 N N . ALA A 1 95 ? 14.401 2.334 -17.598 1.00 93.25 95 ALA A N 1
ATOM 756 C CA . ALA A 1 95 ? 15.808 1.954 -17.727 1.00 93.25 95 ALA A CA 1
ATOM 757 C C . ALA A 1 95 ? 16.043 0.469 -18.045 1.00 93.25 95 ALA A C 1
ATOM 759 O O . ALA A 1 95 ? 17.118 0.125 -18.529 1.00 93.25 95 ALA A O 1
ATOM 760 N N . VAL A 1 96 ? 15.084 -0.410 -17.736 1.00 93.69 96 VAL A N 1
ATOM 761 C CA . VAL A 1 96 ? 15.275 -1.868 -17.788 1.00 93.69 96 VAL A CA 1
ATOM 762 C C . VAL A 1 96 ? 14.231 -2.536 -18.681 1.00 93.69 96 VAL A C 1
ATOM 764 O O . VAL A 1 96 ? 14.569 -2.992 -19.768 1.00 93.69 96 VAL A O 1
ATOM 767 N N . ASP A 1 97 ? 12.972 -2.611 -18.240 1.00 94.44 97 ASP A N 1
ATOM 768 C CA . ASP A 1 97 ? 11.895 -3.276 -18.987 1.00 94.44 97 ASP A CA 1
ATOM 769 C C . ASP A 1 97 ? 10.515 -2.769 -18.534 1.00 94.44 97 ASP A C 1
ATOM 771 O O . ASP A 1 97 ? 10.043 -3.060 -17.430 1.00 94.44 97 ASP A O 1
ATOM 775 N N . ALA A 1 98 ? 9.832 -2.030 -19.409 1.00 97.00 98 ALA A N 1
ATOM 776 C CA . ALA A 1 98 ? 8.502 -1.496 -19.130 1.00 97.00 98 ALA A CA 1
ATOM 777 C C . ALA A 1 98 ? 7.434 -2.588 -18.970 1.00 97.00 98 ALA A C 1
ATOM 779 O O . ALA A 1 98 ? 6.595 -2.519 -18.068 1.00 97.00 98 ALA A O 1
ATOM 780 N N . HIS A 1 99 ? 7.451 -3.619 -19.813 1.00 96.25 99 HIS A N 1
ATOM 781 C CA . HIS A 1 99 ? 6.420 -4.650 -19.815 1.00 96.25 99 HIS A CA 1
ATOM 7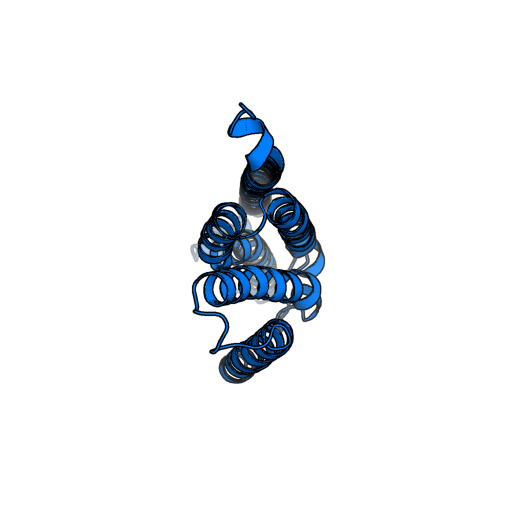82 C C . HIS A 1 99 ? 6.517 -5.537 -18.566 1.00 96.25 99 HIS A C 1
ATOM 784 O O . HIS A 1 99 ? 5.506 -5.794 -17.900 1.00 96.25 99 HIS A O 1
ATOM 790 N N . TYR A 1 100 ? 7.726 -5.966 -18.201 1.00 95.06 100 TYR A N 1
ATOM 791 C CA . TYR A 1 100 ? 7.961 -6.725 -16.975 1.00 95.06 100 TYR A CA 1
ATOM 792 C C . TYR A 1 100 ? 7.758 -5.865 -15.720 1.00 95.06 100 TYR A C 1
ATOM 794 O O . TYR A 1 100 ? 7.136 -6.325 -14.757 1.00 95.06 100 TYR A O 1
ATOM 802 N N . GLY A 1 101 ? 8.170 -4.591 -15.763 1.00 97.25 101 GLY A N 1
ATOM 803 C CA . GLY A 1 101 ? 7.907 -3.609 -14.710 1.00 97.25 101 GLY A CA 1
ATOM 804 C C . GLY A 1 101 ? 6.419 -3.493 -14.393 1.00 97.25 101 GLY A C 1
ATOM 805 O O . GLY A 1 101 ? 6.007 -3.633 -13.242 1.00 97.25 101 GLY A O 1
ATOM 806 N N . GLY A 1 102 ? 5.579 -3.351 -15.420 1.00 97.75 102 GLY A N 1
ATOM 807 C CA . GLY A 1 102 ? 4.131 -3.292 -15.240 1.00 97.75 102 GLY A CA 1
ATOM 808 C C . GLY A 1 102 ? 3.516 -4.576 -14.668 1.00 97.75 102 GLY A C 1
ATOM 809 O O . GLY A 1 102 ? 2.654 -4.487 -13.794 1.00 97.75 102 GLY A O 1
ATOM 810 N N . LYS A 1 103 ? 3.984 -5.772 -15.068 1.00 97.56 103 LYS A N 1
A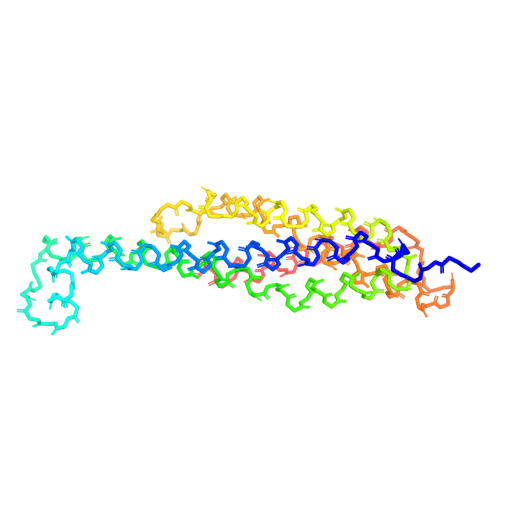TOM 811 C CA . LYS A 1 103 ? 3.525 -7.048 -14.472 1.00 97.56 103 LYS A CA 1
ATOM 812 C C . LYS A 1 103 ? 3.787 -7.097 -12.967 1.00 97.56 103 LYS A C 1
ATOM 814 O O . LYS A 1 103 ? 2.878 -7.394 -12.194 1.00 97.56 103 LYS A O 1
ATOM 819 N N . LEU A 1 104 ? 5.007 -6.765 -12.545 1.00 97.31 104 LEU A N 1
ATOM 820 C CA . LEU A 1 104 ? 5.352 -6.698 -11.124 1.00 97.31 104 LEU A CA 1
ATOM 821 C C . LEU A 1 104 ? 4.614 -5.561 -10.402 1.00 97.31 104 LEU A C 1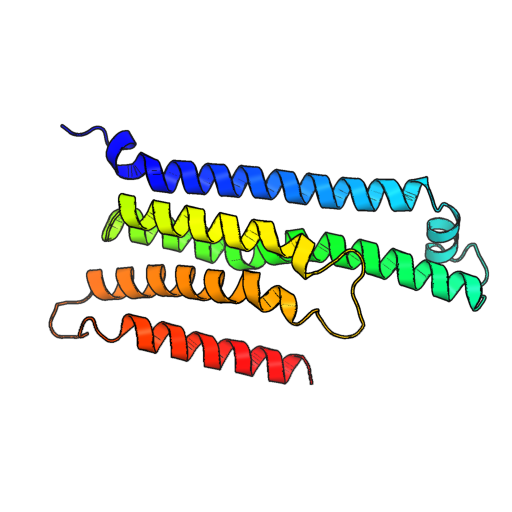
ATOM 823 O O . LEU A 1 104 ? 4.232 -5.724 -9.244 1.00 97.31 104 LEU A O 1
ATOM 827 N N . GLY A 1 105 ? 4.328 -4.455 -11.093 1.00 98.31 105 GLY A N 1
ATOM 828 C CA . GLY A 1 105 ? 3.456 -3.389 -10.604 1.00 98.31 105 GLY A CA 1
ATOM 829 C C . GLY A 1 105 ? 2.043 -3.881 -10.276 1.00 98.31 105 GLY A C 1
ATOM 830 O O . GLY A 1 105 ? 1.521 -3.589 -9.200 1.00 98.31 105 GLY A O 1
ATOM 831 N N . PHE A 1 106 ? 1.439 -4.699 -11.140 1.00 98.56 106 PHE A N 1
ATOM 832 C CA . PHE A 1 106 ? 0.153 -5.336 -10.843 1.00 98.56 106 PHE A CA 1
ATOM 833 C C . PHE A 1 106 ? 0.242 -6.331 -9.685 1.00 98.56 106 PHE A C 1
ATOM 835 O O . PHE A 1 106 ? -0.640 -6.328 -8.826 1.00 98.56 106 PHE A O 1
ATOM 842 N N . CYS A 1 107 ? 1.308 -7.136 -9.608 1.00 98.00 107 CYS A N 1
ATOM 843 C CA . CYS A 1 107 ? 1.538 -8.017 -8.459 1.00 98.00 107 CYS A CA 1
ATOM 844 C C . CYS A 1 107 ? 1.595 -7.221 -7.147 1.00 98.00 107 CYS A C 1
ATOM 846 O O . CYS A 1 107 ? 0.946 -7.601 -6.174 1.00 98.00 107 CYS A O 1
ATOM 848 N N . TYR A 1 108 ? 2.305 -6.088 -7.131 1.00 98.06 108 TYR A N 1
ATOM 849 C CA . TYR A 1 108 ? 2.361 -5.181 -5.985 1.00 98.06 108 TYR A CA 1
ATOM 850 C C . TYR A 1 108 ? 0.961 -4.710 -5.572 1.00 98.06 108 TYR A C 1
ATOM 852 O O . TYR A 1 108 ? 0.576 -4.863 -4.413 1.00 98.06 108 TYR A O 1
ATOM 860 N N . VAL A 1 109 ? 0.162 -4.194 -6.516 1.00 98.31 109 VAL A N 1
ATOM 861 C CA . VAL A 1 109 ? -1.220 -3.753 -6.246 1.00 98.31 109 VAL A CA 1
ATOM 862 C C . VAL A 1 109 ? -2.077 -4.911 -5.720 1.00 98.31 109 VAL A C 1
ATOM 864 O O . VAL A 1 109 ? -2.825 -4.735 -4.756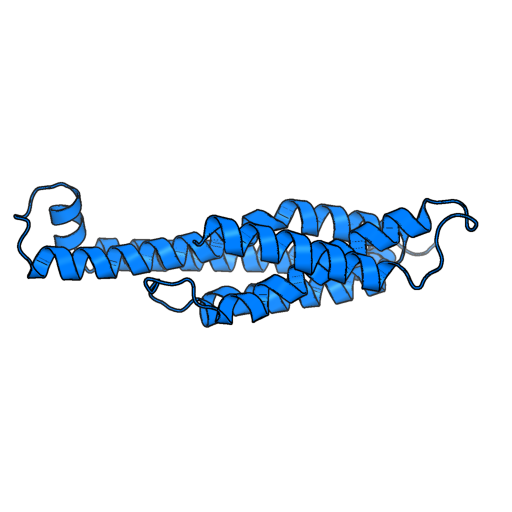 1.00 98.31 109 VAL A O 1
ATOM 867 N N . GLY A 1 110 ? -1.919 -6.110 -6.286 1.00 97.75 110 GLY A N 1
ATOM 868 C CA . GLY A 1 110 ? -2.579 -7.330 -5.829 1.00 97.75 110 GLY A CA 1
ATOM 869 C C . GLY A 1 110 ? -2.270 -7.643 -4.366 1.00 97.75 110 GLY A C 1
ATOM 870 O O . GLY A 1 110 ? -3.191 -7.744 -3.555 1.00 97.75 110 GLY A O 1
ATOM 871 N N . PHE A 1 111 ? -0.993 -7.701 -3.983 1.00 96.62 111 PHE A N 1
ATOM 872 C CA . PHE A 1 111 ? -0.605 -7.919 -2.586 1.00 96.62 111 PHE A CA 1
ATOM 873 C C . PHE A 1 111 ? -1.114 -6.811 -1.659 1.00 96.62 111 PHE A C 1
ATOM 875 O O . PHE A 1 111 ? -1.613 -7.107 -0.571 1.00 96.62 111 PHE A O 1
ATOM 882 N N . ARG A 1 112 ? -1.075 -5.544 -2.092 1.00 95.38 112 ARG A N 1
ATOM 883 C CA . ARG A 1 112 ? -1.635 -4.430 -1.312 1.00 95.38 112 ARG A CA 1
ATOM 884 C C . ARG A 1 112 ? -3.130 -4.575 -1.072 1.00 95.38 112 ARG A C 1
ATOM 886 O O . ARG A 1 112 ? -3.574 -4.332 0.047 1.00 95.38 112 ARG A O 1
ATOM 893 N N . SER A 1 113 ? -3.890 -5.032 -2.064 1.00 96.31 113 SER A N 1
ATOM 894 C CA . SER A 1 113 ? -5.334 -5.242 -1.921 1.00 96.31 113 SER A CA 1
ATOM 895 C C . SER A 1 113 ? -5.694 -6.278 -0.843 1.00 96.31 113 SER A C 1
ATOM 897 O O . SER A 1 113 ? -6.738 -6.157 -0.207 1.00 96.31 113 SER A O 1
ATOM 899 N N . LEU A 1 114 ? -4.802 -7.238 -0.558 1.00 94.75 114 LEU A N 1
ATOM 900 C CA . LEU A 1 114 ? -4.994 -8.258 0.482 1.00 94.75 114 LEU A CA 1
ATOM 901 C C . LEU A 1 114 ? -4.801 -7.723 1.912 1.00 94.75 114 LEU A C 1
ATOM 903 O O . LEU A 1 114 ? -5.301 -8.319 2.869 1.00 94.75 114 LEU A O 1
ATOM 907 N N . TYR A 1 115 ? -4.097 -6.600 2.081 1.00 93.25 115 TYR A N 1
ATOM 908 C CA . TYR A 1 115 ? -3.733 -6.045 3.388 1.00 93.25 115 TYR A CA 1
ATOM 909 C C . TYR A 1 115 ? -4.912 -5.855 4.368 1.00 93.25 115 TYR A C 1
ATOM 911 O O . TYR A 1 115 ? -4.823 -6.37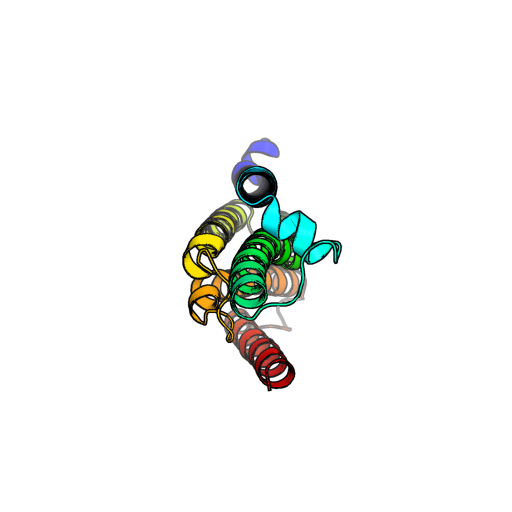9 5.483 1.00 93.25 115 TYR A O 1
ATOM 919 N N . PRO A 1 116 ? -6.026 -5.174 4.015 1.00 91.50 116 PRO A N 1
ATOM 920 C CA . PRO A 1 116 ? -7.156 -4.986 4.932 1.00 91.50 116 PRO A CA 1
ATOM 921 C C . PRO A 1 116 ? -7.759 -6.311 5.419 1.00 91.50 116 PRO A C 1
ATOM 923 O O . PRO A 1 116 ? -8.152 -6.423 6.582 1.00 91.50 116 PRO A O 1
ATOM 926 N N . PHE A 1 117 ? -7.778 -7.341 4.569 1.00 92.19 117 PHE A N 1
ATOM 927 C CA . PHE A 1 117 ? -8.298 -8.663 4.925 1.00 92.19 117 PHE A CA 1
ATOM 928 C C . PHE A 1 117 ? -7.385 -9.391 5.920 1.00 92.19 117 PHE A C 1
ATOM 930 O O . PHE A 1 117 ? -7.866 -10.030 6.856 1.00 92.19 117 PHE A O 1
ATOM 937 N N . LEU A 1 118 ? -6.066 -9.261 5.754 1.00 90.44 118 LEU A N 1
ATOM 938 C CA . LEU A 1 118 ? -5.062 -9.883 6.624 1.00 90.44 118 LEU A CA 1
ATOM 939 C C . LEU A 1 118 ? -4.905 -9.157 7.970 1.00 90.44 118 LEU A C 1
ATOM 941 O O . LEU A 1 118 ? -4.597 -9.791 8.988 1.00 90.44 118 LEU A O 1
ATOM 945 N N . LEU A 1 119 ? -5.123 -7.839 7.976 1.00 89.75 119 LEU A N 1
ATOM 946 C CA . LEU A 1 119 ? -5.151 -7.016 9.183 1.00 89.75 119 LEU A CA 1
ATOM 947 C C . LEU A 1 119 ? -6.386 -7.334 10.037 1.00 89.75 119 LEU A C 1
ATOM 949 O O . LEU A 1 119 ? -6.272 -7.484 11.254 1.00 89.75 119 LEU A O 1
ATOM 953 N N . GLY A 1 120 ? -7.542 -7.496 9.390 1.00 86.94 120 GLY A N 1
ATOM 954 C CA . GLY A 1 120 ? -8.827 -7.722 10.042 1.00 86.94 120 GLY A CA 1
ATOM 955 C C . GLY A 1 120 ? -9.519 -6.428 10.481 1.00 86.94 120 GLY A C 1
ATOM 956 O O . GLY A 1 120 ? -9.028 -5.321 10.273 1.00 86.94 120 GLY A O 1
ATOM 957 N N . ARG A 1 121 ? -10.705 -6.577 11.087 1.00 81.19 121 ARG A N 1
ATOM 958 C CA . ARG A 1 121 ? -11.563 -5.444 11.491 1.00 81.19 121 ARG A CA 1
ATOM 959 C C . ARG A 1 121 ? -11.093 -4.726 12.755 1.00 81.19 121 ARG A C 1
ATOM 961 O O . ARG A 1 121 ? -11.428 -3.566 12.943 1.00 81.19 121 ARG A O 1
ATOM 968 N N . GLU A 1 122 ? -10.359 -5.416 13.622 1.00 79.56 122 GLU A N 1
ATOM 969 C CA . GLU A 1 122 ? -9.913 -4.913 14.922 1.00 79.56 122 GLU A CA 1
ATOM 970 C C . GLU A 1 122 ? -8.431 -5.204 15.100 1.00 79.56 122 GLU A C 1
ATOM 972 O O . GLU A 1 122 ? -7.984 -6.340 14.913 1.00 79.56 122 GLU A O 1
ATOM 977 N N . LEU A 1 123 ? -7.675 -4.184 15.503 1.00 78.62 123 LEU A N 1
ATOM 978 C CA . LEU A 1 123 ? -6.290 -4.375 15.897 1.00 78.62 123 LEU A CA 1
ATOM 979 C C . LEU A 1 123 ? -6.217 -5.146 17.210 1.00 78.62 123 LEU A C 1
ATOM 981 O O . LEU A 1 123 ? -6.656 -4.679 18.259 1.00 78.62 123 LEU A O 1
ATOM 985 N N . LYS A 1 124 ? -5.633 -6.341 17.144 1.00 75.44 124 LYS A N 1
ATOM 986 C CA . LYS A 1 124 ? -5.262 -7.115 18.330 1.00 75.44 124 LYS A CA 1
ATOM 987 C C . LYS A 1 124 ? -3.959 -6.557 18.918 1.00 75.44 124 LYS A C 1
ATOM 989 O O . LYS A 1 124 ? -3.176 -5.944 18.199 1.00 75.44 124 LYS A O 1
ATOM 994 N N . LYS A 1 125 ? -3.722 -6.805 20.216 1.00 62.56 125 LYS A N 1
ATOM 995 C CA . LYS A 1 125 ? -2.541 -6.328 20.975 1.00 62.56 125 LYS A CA 1
ATOM 996 C C . LYS A 1 125 ? -1.203 -6.546 20.249 1.00 62.56 125 LYS A C 1
ATOM 998 O O . LYS A 1 125 ? -0.344 -5.683 20.328 1.00 62.56 125 LYS A O 1
ATOM 1003 N N . ASN A 1 126 ? -1.062 -7.649 19.509 1.00 59.88 126 ASN A N 1
ATOM 1004 C CA . ASN A 1 126 ? 0.029 -7.839 18.556 1.00 59.88 126 ASN A CA 1
ATOM 1005 C C . ASN A 1 126 ? -0.473 -7.612 17.133 1.00 59.88 126 ASN A C 1
ATOM 1007 O O . ASN A 1 126 ? -1.507 -8.167 16.743 1.00 59.88 126 ASN A O 1
ATOM 1011 N N . ASN A 1 127 ? 0.302 -6.854 16.349 1.00 64.88 127 ASN A N 1
ATOM 1012 C CA . ASN A 1 127 ? 0.104 -6.739 14.907 1.00 64.88 127 ASN A CA 1
ATOM 1013 C C . ASN A 1 127 ? -0.100 -8.136 14.314 1.00 64.88 127 ASN A C 1
ATOM 1015 O O . ASN A 1 127 ? 0.671 -9.060 14.587 1.00 64.88 127 ASN A O 1
ATOM 1019 N N . SER A 1 128 ? -1.168 -8.300 13.532 1.00 72.75 128 SER A N 1
ATOM 1020 C CA . SER A 1 128 ? -1.477 -9.578 12.896 1.00 72.75 128 SER A CA 1
ATOM 1021 C C . SER A 1 128 ? -0.289 -9.978 12.027 1.00 72.75 128 SER A C 1
ATOM 1023 O O . SER A 1 128 ? -0.079 -9.379 10.980 1.00 72.75 128 SER A O 1
ATOM 1025 N N . LYS A 1 129 ? 0.479 -11.006 12.422 1.00 82.88 129 LYS A N 1
ATOM 1026 C CA . LYS A 1 129 ? 1.617 -11.523 11.630 1.00 82.88 129 LYS A CA 1
ATOM 1027 C C . LYS A 1 129 ? 1.210 -11.903 10.196 1.00 82.88 129 LYS A C 1
ATOM 1029 O O . LYS A 1 129 ? 2.050 -12.021 9.318 1.00 82.88 129 LYS A O 1
ATOM 1034 N N . ARG A 1 130 ? -0.090 -12.054 9.933 1.00 86.75 130 ARG A N 1
ATOM 1035 C CA . ARG A 1 130 ? -0.645 -12.307 8.600 1.00 86.75 130 ARG A CA 1
ATOM 1036 C C . ARG A 1 130 ? -0.412 -11.146 7.636 1.00 86.75 130 ARG A C 1
ATOM 1038 O O . ARG A 1 130 ? -0.302 -11.397 6.445 1.00 86.75 130 ARG A O 1
ATOM 1045 N N . VAL A 1 131 ? -0.292 -9.903 8.117 1.00 88.69 131 VAL A N 1
ATOM 1046 C CA . VAL A 1 131 ? -0.053 -8.742 7.238 1.00 88.69 131 VAL A CA 1
ATOM 1047 C C . VAL A 1 131 ? 1.276 -8.842 6.491 1.00 88.69 131 VAL A C 1
ATOM 1049 O O . VAL A 1 131 ? 1.390 -8.292 5.400 1.00 88.69 131 VAL A O 1
ATOM 1052 N N . TYR A 1 132 ? 2.241 -9.609 7.018 1.00 88.44 132 TYR A N 1
ATOM 1053 C CA . TYR A 1 132 ? 3.514 -9.876 6.348 1.00 88.44 132 TYR A CA 1
ATOM 1054 C C . TYR A 1 132 ? 3.347 -10.571 4.993 1.00 88.44 132 TYR A C 1
ATOM 1056 O O . TYR A 1 132 ? 4.156 -10.349 4.098 1.00 88.44 132 TYR A O 1
ATOM 1064 N N . VAL A 1 133 ? 2.265 -11.332 4.796 1.00 90.06 133 VAL A N 1
ATOM 1065 C CA . VAL A 1 133 ? 1.948 -11.964 3.505 1.00 90.06 133 VAL A CA 1
ATOM 1066 C C . VAL A 1 133 ? 1.656 -10.920 2.422 1.00 90.06 133 VAL A C 1
ATOM 1068 O O . VAL A 1 133 ? 1.944 -11.156 1.256 1.00 90.06 133 VAL A O 1
ATOM 1071 N N . ALA A 1 134 ? 1.130 -9.750 2.797 1.00 91.12 134 ALA A N 1
ATOM 1072 C CA . ALA A 1 134 ? 0.905 -8.644 1.870 1.00 91.12 134 ALA A CA 1
ATOM 1073 C C . ALA A 1 134 ? 2.103 -7.690 1.786 1.00 91.12 134 ALA A C 1
ATOM 1075 O O . ALA A 1 134 ? 2.347 -7.115 0.729 1.00 91.12 134 ALA A O 1
ATOM 1076 N N . THR A 1 135 ? 2.858 -7.492 2.870 1.00 91.00 135 THR A N 1
ATOM 1077 C CA . THR A 1 135 ? 3.920 -6.473 2.892 1.00 91.00 135 THR A CA 1
ATOM 1078 C C . THR A 1 135 ? 5.269 -6.986 2.404 1.00 91.00 135 THR A C 1
ATOM 1080 O O . THR A 1 135 ? 5.949 -6.254 1.690 1.00 91.00 135 THR A O 1
ATOM 1083 N N . LEU A 1 136 ? 5.660 -8.223 2.729 1.00 90.69 136 LEU A N 1
ATOM 1084 C CA . LEU A 1 136 ? 6.971 -8.763 2.348 1.00 90.69 136 LEU A CA 1
ATOM 1085 C C . LEU A 1 136 ? 7.144 -8.879 0.828 1.00 90.69 136 LEU A C 1
ATOM 1087 O O . LEU A 1 136 ? 8.148 -8.371 0.328 1.00 90.69 136 LEU A O 1
ATOM 1091 N N . PRO A 1 137 ? 6.179 -9.426 0.059 1.00 92.81 137 PRO A N 1
ATOM 1092 C CA . PRO A 1 137 ? 6.311 -9.464 -1.396 1.00 92.81 137 PRO A CA 1
ATOM 1093 C C . PRO A 1 137 ? 6.411 -8.064 -2.009 1.00 92.81 137 PRO A C 1
ATOM 1095 O O . PRO A 1 137 ? 7.171 -7.859 -2.951 1.00 92.81 137 PRO A O 1
ATOM 1098 N N . CYS A 1 138 ? 5.703 -7.079 -1.443 1.00 95.00 138 CYS A N 1
ATOM 1099 C CA . CYS A 1 138 ? 5.792 -5.685 -1.879 1.00 95.00 138 CYS A CA 1
ATOM 1100 C C . CYS A 1 138 ? 7.204 -5.114 -1.697 1.00 95.00 138 CYS A C 1
ATOM 1102 O O . CYS A 1 138 ? 7.724 -4.485 -2.618 1.00 95.00 138 CYS A O 1
ATOM 1104 N N . TYR A 1 139 ? 7.849 -5.369 -0.553 1.00 91.25 139 TYR A N 1
ATOM 1105 C CA . TYR A 1 139 ? 9.241 -4.967 -0.337 1.00 91.25 139 TYR A CA 1
ATOM 1106 C C . TYR A 1 139 ? 10.194 -5.650 -1.317 1.00 91.25 139 TYR A C 1
ATOM 1108 O O . TYR A 1 139 ? 11.056 -4.980 -1.881 1.00 91.25 139 TYR A O 1
ATOM 1116 N N . CYS A 1 140 ? 10.017 -6.950 -1.569 1.00 90.38 140 CYS A N 1
ATOM 1117 C CA . CYS A 1 140 ? 10.829 -7.674 -2.546 1.00 90.38 140 CYS A CA 1
ATOM 1118 C C . CYS A 1 140 ? 10.693 -7.080 -3.955 1.00 90.38 140 CYS A C 1
ATOM 1120 O O . CYS A 1 140 ? 11.699 -6.926 -4.638 1.00 90.38 140 CYS A O 1
ATOM 1122 N N . ILE A 1 141 ? 9.482 -6.694 -4.373 1.00 95.00 141 ILE A N 1
ATOM 1123 C CA . ILE A 1 141 ? 9.247 -6.051 -5.676 1.00 95.00 141 ILE A CA 1
ATOM 1124 C C . ILE A 1 141 ? 9.961 -4.697 -5.761 1.00 95.00 141 ILE A C 1
ATOM 1126 O O . ILE A 1 141 ? 10.690 -4.455 -6.721 1.00 95.00 141 ILE A O 1
ATOM 1130 N N . ILE A 1 142 ? 9.798 -3.831 -4.754 1.00 95.06 142 ILE A N 1
ATOM 1131 C CA . ILE A 1 142 ? 10.464 -2.515 -4.715 1.00 95.06 142 ILE A CA 1
ATOM 1132 C C . ILE A 1 142 ? 11.984 -2.685 -4.778 1.00 95.06 142 ILE A C 1
ATOM 1134 O O . ILE A 1 142 ? 12.667 -1.997 -5.536 1.00 95.06 142 ILE A O 1
ATOM 1138 N N . PHE A 1 143 ? 12.522 -3.620 -3.995 1.00 90.44 143 PHE A N 1
ATOM 1139 C CA . PHE A 1 143 ? 13.958 -3.850 -3.945 1.00 90.44 143 PHE A CA 1
ATOM 1140 C C . PHE A 1 143 ? 14.493 -4.446 -5.250 1.00 90.44 143 PHE A C 1
ATOM 1142 O O . PHE A 1 143 ? 15.569 -4.069 -5.716 1.00 90.44 143 PHE A O 1
ATOM 1149 N N . TYR A 1 144 ? 13.729 -5.336 -5.880 1.00 89.00 144 TYR A N 1
ATOM 1150 C CA . TYR A 1 144 ? 14.054 -5.871 -7.196 1.00 89.00 144 TYR A CA 1
ATOM 1151 C C . TYR A 1 144 ? 14.126 -4.761 -8.253 1.00 89.00 144 TYR A C 1
ATOM 1153 O O . TYR A 1 144 ? 15.109 -4.691 -8.990 1.00 89.00 144 TYR A O 1
ATOM 1161 N N . PHE A 1 145 ? 13.143 -3.853 -8.290 1.00 92.94 145 PHE A N 1
ATOM 1162 C CA . PHE A 1 145 ? 13.186 -2.695 -9.186 1.00 92.94 145 PHE A CA 1
ATOM 1163 C C . PHE A 1 145 ? 14.421 -1.833 -8.938 1.00 92.94 145 PHE A C 1
ATOM 1165 O O . PHE A 1 145 ? 15.166 -1.542 -9.872 1.00 92.94 145 PHE A O 1
ATOM 1172 N N . PHE A 1 146 ? 14.669 -1.470 -7.680 1.00 90.06 146 PHE A N 1
ATOM 1173 C CA . PHE A 1 146 ? 15.792 -0.616 -7.308 1.00 90.06 146 PHE A CA 1
ATOM 1174 C C . PHE A 1 146 ? 17.150 -1.233 -7.673 1.00 90.06 146 PHE A C 1
ATOM 1176 O O . PHE A 1 146 ? 17.967 -0.595 -8.335 1.00 90.06 146 PHE A O 1
ATOM 1183 N N . SER A 1 147 ? 17.376 -2.493 -7.293 1.00 84.69 147 SER A N 1
ATOM 1184 C CA . SER A 1 147 ? 18.630 -3.202 -7.578 1.00 84.69 147 SER A CA 1
ATOM 1185 C C . SER A 1 147 ? 18.864 -3.395 -9.074 1.00 84.69 147 SER A C 1
ATOM 1187 O O . SER A 1 147 ? 19.980 -3.186 -9.538 1.00 84.69 147 SER A O 1
ATOM 1189 N N . SER A 1 148 ? 17.818 -3.697 -9.847 1.00 85.94 148 SER A N 1
ATOM 1190 C CA . SER A 1 148 ? 17.934 -3.853 -11.300 1.00 85.94 148 SER A CA 1
ATOM 1191 C C . SER A 1 148 ? 18.337 -2.555 -11.997 1.00 85.94 148 SER A C 1
ATOM 1193 O O . SER A 1 148 ? 19.153 -2.592 -12.912 1.00 85.94 148 SER A O 1
ATOM 1195 N N . VAL A 1 149 ? 17.817 -1.408 -11.544 1.00 89.00 149 VAL A N 1
ATOM 1196 C CA . VAL A 1 149 ? 18.200 -0.095 -12.091 1.00 89.00 149 VAL A CA 1
ATOM 1197 C C . VAL A 1 149 ? 19.649 0.251 -11.747 1.00 89.00 149 VAL A C 1
ATOM 1199 O O . VAL A 1 149 ? 20.376 0.790 -12.581 1.00 89.00 149 VAL A O 1
ATOM 1202 N N . ILE A 1 150 ? 20.105 -0.079 -10.535 1.00 86.56 150 ILE A N 1
ATOM 1203 C CA . ILE A 1 150 ? 21.519 0.082 -10.175 1.00 86.56 150 ILE A CA 1
ATOM 1204 C C . ILE A 1 150 ? 22.388 -0.792 -11.082 1.00 86.56 150 ILE A C 1
ATOM 1206 O O . ILE A 1 150 ? 23.332 -0.291 -11.687 1.00 86.56 150 ILE A O 1
ATOM 1210 N N . SER A 1 151 ? 22.054 -2.075 -11.225 1.00 80.88 151 SER A N 1
ATOM 1211 C CA . SER A 1 151 ? 22.809 -3.007 -12.064 1.00 80.88 151 SER A CA 1
ATOM 1212 C C . SER A 1 151 ? 22.837 -2.594 -13.536 1.00 80.88 151 SER A C 1
ATOM 1214 O O . SER A 1 151 ? 23.874 -2.750 -14.169 1.00 80.88 151 SER A O 1
ATOM 1216 N N . SER A 1 152 ? 21.750 -2.033 -14.077 1.00 83.38 152 SER A N 1
ATOM 1217 C CA . SER A 1 152 ? 21.715 -1.554 -15.466 1.00 83.38 152 SER A CA 1
ATOM 1218 C C . SER A 1 152 ? 22.540 -0.284 -15.688 1.00 83.38 152 SER A C 1
ATOM 1220 O O . SER A 1 152 ? 22.911 0.013 -16.819 1.00 83.38 152 SER A O 1
ATOM 1222 N N . SER A 1 153 ? 22.813 0.472 -14.622 1.00 79.12 153 SER A N 1
ATOM 1223 C CA . SER A 1 153 ? 23.548 1.742 -14.677 1.00 79.12 153 SER A CA 1
ATOM 1224 C C . SER A 1 153 ? 25.051 1.581 -14.420 1.00 79.12 153 SER A C 1
ATOM 1226 O O . SER A 1 153 ? 25.820 2.507 -14.678 1.00 79.12 153 SER A O 1
ATOM 1228 N N . LEU A 1 154 ? 25.486 0.432 -13.891 1.00 76.44 154 LEU A N 1
ATOM 1229 C CA . LEU A 1 154 ? 26.891 0.157 -13.601 1.00 76.44 154 LEU A CA 1
ATOM 1230 C C . LEU A 1 154 ? 27.596 -0.498 -14.802 1.00 76.44 154 LEU A C 1
ATOM 1232 O O . LEU A 1 154 ? 27.012 -1.348 -15.474 1.00 76.44 154 LEU A O 1
ATOM 1236 N N . PRO A 1 155 ? 28.877 -0.170 -15.058 1.00 67.00 155 PRO A N 1
ATOM 1237 C CA . PRO A 1 155 ? 29.686 -0.888 -16.037 1.00 67.00 155 PRO A CA 1
ATOM 1238 C C . PRO A 1 155 ? 29.725 -2.386 -15.704 1.00 67.00 155 PRO A C 1
ATOM 1240 O O . PRO A 1 155 ? 29.900 -2.755 -14.540 1.00 67.00 155 PRO A O 1
ATOM 1243 N N . GLY A 1 156 ? 29.600 -3.247 -16.723 1.00 57.94 156 GLY A N 1
ATOM 1244 C CA . GLY A 1 156 ? 29.439 -4.707 -16.592 1.00 57.94 156 GLY A CA 1
ATOM 1245 C C . GLY A 1 156 ? 30.541 -5.467 -15.832 1.00 57.94 156 GLY A C 1
ATOM 1246 O O . GLY A 1 156 ? 30.444 -6.680 -15.679 1.00 57.94 156 GLY A O 1
ATOM 1247 N N . SER A 1 157 ? 31.570 -4.782 -15.333 1.00 55.00 157 SER A N 1
ATOM 1248 C CA . SER A 1 157 ? 32.642 -5.326 -14.497 1.00 55.00 157 SER A CA 1
ATOM 1249 C C . SER A 1 157 ? 32.354 -5.310 -12.988 1.00 55.00 157 SER A C 1
ATOM 1251 O O . SER A 1 157 ? 33.125 -5.914 -12.245 1.00 55.00 157 SER A O 1
ATOM 1253 N N . LEU A 1 158 ? 31.288 -4.648 -12.508 1.00 55.03 158 LEU A N 1
ATOM 1254 C CA . LEU A 1 158 ? 31.092 -4.417 -11.064 1.00 55.03 158 LEU A CA 1
ATOM 1255 C C . LEU A 1 158 ? 30.018 -5.272 -10.369 1.00 55.03 158 LEU A C 1
ATOM 1257 O O . LEU A 1 158 ? 30.048 -5.344 -9.144 1.00 55.03 158 LEU A O 1
ATOM 1261 N N . PHE A 1 159 ? 29.109 -5.955 -11.079 1.00 52.91 159 PHE A N 1
ATOM 1262 C CA . PHE A 1 159 ? 28.080 -6.780 -10.422 1.00 52.91 159 PHE A CA 1
ATOM 1263 C C . PHE A 1 159 ? 27.621 -7.979 -11.274 1.00 52.91 159 PHE A C 1
ATOM 1265 O O . PHE A 1 159 ? 26.977 -7.781 -12.304 1.00 52.91 159 PHE A O 1
ATOM 1272 N N . PRO A 1 160 ? 27.866 -9.238 -10.853 1.00 51.72 160 PRO A N 1
ATOM 1273 C CA . PRO A 1 160 ? 27.233 -10.390 -11.480 1.00 51.72 160 PRO A CA 1
ATOM 1274 C C . PRO A 1 160 ? 25.727 -10.414 -11.167 1.00 51.72 160 PRO A C 1
ATOM 1276 O O . PRO A 1 160 ? 25.292 -10.143 -10.041 1.00 51.72 160 PRO A O 1
ATOM 1279 N N . LEU A 1 161 ? 24.938 -10.787 -12.178 1.00 49.78 161 LEU A N 1
ATOM 1280 C CA . LEU A 1 161 ? 23.467 -10.879 -12.210 1.00 49.78 161 LEU A CA 1
ATOM 1281 C C . LEU A 1 161 ? 22.838 -11.691 -11.046 1.00 49.78 161 LEU A C 1
ATOM 1283 O O . LEU A 1 161 ? 21.637 -11.607 -10.806 1.00 49.78 161 LEU A O 1
ATOM 1287 N N . SER A 1 162 ? 23.635 -12.465 -10.301 1.00 49.78 162 SER A N 1
ATOM 1288 C CA . SER A 1 162 ? 23.232 -13.279 -9.141 1.00 49.78 162 SER A CA 1
ATOM 1289 C C . SER A 1 162 ? 23.001 -12.486 -7.841 1.00 49.78 162 SER A C 1
ATOM 1291 O O . SER A 1 162 ? 22.503 -13.029 -6.856 1.00 49.78 162 SER A O 1
ATOM 1293 N N . SER A 1 163 ? 23.334 -11.196 -7.821 1.00 52.41 163 SER A N 1
ATOM 1294 C CA . SER A 1 163 ? 23.325 -10.331 -6.629 1.00 52.41 163 SER A CA 1
ATOM 1295 C C . SER A 1 163 ? 21.968 -9.700 -6.277 1.00 52.41 163 SER A C 1
ATOM 1297 O O . SER A 1 163 ? 21.743 -9.361 -5.114 1.00 52.41 163 SER A O 1
ATOM 1299 N N . GLY A 1 164 ? 21.028 -9.588 -7.225 1.00 52.72 164 GLY A N 1
ATOM 1300 C CA . GLY A 1 164 ? 19.705 -8.990 -6.972 1.00 52.72 164 GLY A CA 1
ATOM 1301 C C . GLY A 1 164 ? 18.871 -9.772 -5.947 1.00 52.72 164 GLY A C 1
ATOM 1302 O O . GLY A 1 164 ? 18.202 -9.186 -5.095 1.00 52.72 164 GLY A O 1
ATOM 1303 N N . VAL A 1 165 ? 18.979 -11.106 -5.959 1.00 54.00 165 VAL A N 1
ATOM 1304 C CA . VAL A 1 165 ? 18.306 -11.997 -4.995 1.00 54.00 165 VAL A CA 1
ATOM 1305 C C . VAL A 1 165 ? 18.931 -11.878 -3.600 1.00 54.00 165 VAL A C 1
ATOM 1307 O O . VAL A 1 165 ? 18.212 -11.790 -2.607 1.00 54.00 165 VAL A O 1
ATOM 1310 N N . LEU A 1 166 ? 20.263 -11.802 -3.516 1.00 52.78 166 LEU A N 1
ATOM 1311 C CA . LEU A 1 166 ? 20.990 -11.616 -2.254 1.00 52.78 166 LEU A CA 1
ATOM 1312 C C . LEU A 1 166 ? 20.718 -10.243 -1.625 1.00 52.78 166 LEU A C 1
ATOM 1314 O O . LEU A 1 166 ? 20.554 -10.152 -0.411 1.00 52.78 166 LEU A O 1
ATOM 1318 N N . GLY A 1 167 ? 20.582 -9.192 -2.437 1.00 56.16 167 GLY A N 1
ATOM 1319 C CA . GLY A 1 167 ? 20.174 -7.871 -1.962 1.00 56.16 167 GLY A CA 1
ATOM 1320 C C . GLY A 1 167 ? 18.739 -7.851 -1.418 1.00 56.16 167 GLY A C 1
ATOM 1321 O O . GLY A 1 167 ? 18.496 -7.275 -0.356 1.00 56.16 167 GLY A O 1
ATOM 1322 N N . CYS A 1 168 ? 17.803 -8.547 -2.082 1.00 55.12 168 CYS A N 1
ATOM 1323 C CA . CYS A 1 168 ? 16.432 -8.715 -1.582 1.00 55.12 168 CYS A CA 1
ATOM 1324 C C . CYS A 1 168 ? 16.409 -9.407 -0.209 1.00 55.12 168 CYS A C 1
ATOM 1326 O O . CYS A 1 168 ? 15.648 -9.005 0.669 1.00 55.12 168 CYS A O 1
ATOM 1328 N N . LEU A 1 169 ? 17.262 -10.417 -0.008 1.00 56.12 169 LEU A N 1
ATOM 1329 C CA . LEU A 1 169 ? 17.403 -11.115 1.272 1.00 56.12 169 LEU A CA 1
ATOM 1330 C C . LEU A 1 169 ? 18.056 -10.226 2.341 1.00 56.12 169 LEU A C 1
ATOM 1332 O O . LEU A 1 169 ? 17.593 -10.204 3.477 1.00 56.12 169 LEU A O 1
ATOM 1336 N N . PHE A 1 170 ? 19.078 -9.441 1.997 1.00 57.75 170 PHE A N 1
ATOM 1337 C CA . PHE A 1 170 ? 19.751 -8.553 2.950 1.00 57.75 170 PHE A CA 1
ATOM 1338 C C . PHE A 1 170 ? 18.814 -7.471 3.506 1.00 57.75 170 PHE A C 1
ATOM 1340 O O . PHE A 1 170 ? 18.763 -7.263 4.718 1.00 57.75 170 PHE A O 1
ATOM 1347 N N . VAL A 1 171 ? 18.002 -6.832 2.656 1.00 56.41 171 VAL A N 1
ATOM 1348 C CA . VAL A 1 171 ? 17.005 -5.848 3.116 1.00 56.41 171 VAL A CA 1
ATOM 1349 C C . VAL A 1 171 ? 15.851 -6.501 3.862 1.00 56.41 171 VAL A C 1
ATOM 1351 O O . VAL A 1 171 ? 15.375 -5.931 4.842 1.00 56.41 171 VAL A O 1
ATOM 1354 N N . PHE A 1 172 ? 15.450 -7.716 3.481 1.00 58.88 172 PHE A N 1
ATOM 1355 C CA . PHE A 1 172 ? 14.497 -8.507 4.255 1.00 58.88 172 PHE A CA 1
ATOM 1356 C C . PHE A 1 172 ? 14.989 -8.727 5.692 1.00 58.88 172 PHE A C 1
ATOM 1358 O O . PHE A 1 172 ? 14.241 -8.471 6.632 1.00 58.88 172 PHE A O 1
ATOM 1365 N N . PHE A 1 173 ? 16.252 -9.125 5.881 1.00 58.91 173 PHE A N 1
ATOM 1366 C CA . PHE A 1 173 ? 16.825 -9.342 7.212 1.00 58.91 173 PHE A CA 1
ATOM 1367 C C . PHE A 1 173 ? 17.097 -8.040 7.978 1.00 58.91 173 PHE A C 1
ATOM 1369 O O . PHE A 1 173 ? 16.834 -7.988 9.178 1.00 58.91 173 PHE A O 1
ATOM 1376 N N . ALA A 1 174 ? 17.539 -6.971 7.311 1.00 58.75 174 ALA A N 1
ATOM 1377 C CA . ALA A 1 174 ? 17.767 -5.674 7.950 1.00 58.75 174 ALA A CA 1
ATOM 1378 C C . ALA A 1 174 ? 16.453 -5.007 8.406 1.00 58.75 174 ALA A C 1
ATOM 1380 O O . ALA A 1 174 ? 16.360 -4.504 9.526 1.00 58.75 174 ALA A O 1
ATOM 1381 N N . TRP A 1 175 ? 15.407 -5.052 7.574 1.00 61.28 175 TRP A N 1
ATOM 1382 C CA . TRP A 1 175 ? 14.088 -4.500 7.896 1.00 61.28 175 TRP A CA 1
ATOM 1383 C C . TRP A 1 175 ? 13.325 -5.367 8.913 1.00 61.28 175 TRP A C 1
ATOM 1385 O O . TRP A 1 175 ? 12.728 -4.832 9.849 1.00 61.28 175 TRP A O 1
ATOM 1395 N N . ALA A 1 176 ? 13.389 -6.702 8.794 1.00 56.31 176 ALA A N 1
ATOM 1396 C CA . ALA A 1 176 ? 12.825 -7.613 9.794 1.00 56.31 176 ALA A CA 1
ATOM 1397 C C . ALA A 1 176 ? 13.535 -7.482 11.152 1.00 56.31 176 ALA A C 1
ATOM 1399 O O . ALA A 1 176 ? 12.864 -7.480 12.182 1.00 56.31 176 ALA A O 1
ATOM 1400 N N . GLY A 1 177 ? 14.861 -7.306 11.162 1.00 52.78 177 GLY A N 1
ATOM 1401 C CA . GLY A 1 177 ? 15.638 -7.031 12.372 1.00 52.78 177 GLY A CA 1
ATOM 1402 C C . GLY A 1 177 ? 15.217 -5.726 13.048 1.00 52.78 177 GLY A C 1
ATOM 1403 O O . GLY A 1 177 ? 14.933 -5.720 14.243 1.00 52.78 177 GLY A O 1
ATOM 1404 N N . LEU A 1 178 ? 15.068 -4.641 12.282 1.00 48.03 178 LEU A N 1
ATOM 1405 C CA . LEU A 1 178 ? 14.647 -3.342 12.814 1.00 48.03 178 LEU A CA 1
ATOM 1406 C C . LEU A 1 178 ? 13.229 -3.383 13.415 1.00 48.03 178 LEU A C 1
ATOM 1408 O O . LEU A 1 178 ? 12.994 -2.823 14.482 1.00 48.03 178 LEU A O 1
ATOM 1412 N N . HIS A 1 179 ? 12.286 -4.090 12.784 1.00 48.47 179 HIS A N 1
ATOM 1413 C CA . HIS A 1 179 ? 10.928 -4.224 13.321 1.00 48.47 179 HIS A CA 1
ATOM 1414 C C . HIS A 1 179 ? 10.816 -5.174 14.515 1.00 48.47 179 HIS A C 1
ATOM 1416 O O . HIS A 1 179 ? 9.929 -4.974 15.341 1.00 48.47 179 HIS A O 1
ATOM 1422 N N . LEU A 1 180 ? 11.685 -6.183 14.624 1.00 43.12 180 LEU A N 1
ATOM 1423 C CA . LEU A 1 180 ? 11.753 -7.035 15.812 1.00 43.12 180 LEU A CA 1
ATOM 1424 C C . LEU A 1 180 ? 12.320 -6.277 17.020 1.00 43.12 180 LEU A C 1
ATOM 1426 O O . LEU A 1 180 ? 11.842 -6.509 18.121 1.00 43.12 180 LEU A O 1
ATOM 1430 N N . ILE A 1 181 ? 13.254 -5.344 16.802 1.00 44.41 181 ILE A N 1
ATOM 1431 C CA . ILE A 1 181 ? 13.837 -4.483 17.848 1.00 44.41 181 ILE A CA 1
ATOM 1432 C C . ILE A 1 181 ? 12.857 -3.391 18.305 1.00 44.41 181 ILE A C 1
ATOM 1434 O O . ILE A 1 181 ? 12.801 -3.062 19.482 1.00 44.41 181 ILE A O 1
ATOM 1438 N N . VAL A 1 182 ? 12.066 -2.821 17.391 1.00 39.84 182 VAL A N 1
ATOM 1439 C CA . VAL A 1 182 ? 11.090 -1.759 17.720 1.00 39.84 182 VAL A CA 1
ATOM 1440 C C . VAL A 1 182 ? 9.776 -2.323 18.295 1.00 39.84 182 VAL A C 1
ATOM 1442 O O . VAL A 1 182 ? 8.983 -1.582 18.871 1.00 39.84 182 VAL A O 1
ATOM 1445 N N . ALA A 1 183 ? 9.520 -3.626 18.140 1.00 37.53 183 ALA A N 1
ATOM 1446 C CA . ALA A 1 183 ? 8.334 -4.304 18.675 1.00 37.53 183 ALA A CA 1
ATOM 1447 C C . ALA A 1 183 ? 8.573 -5.061 20.001 1.00 37.53 183 ALA A C 1
ATOM 1449 O O . ALA A 1 183 ? 7.632 -5.688 20.497 1.0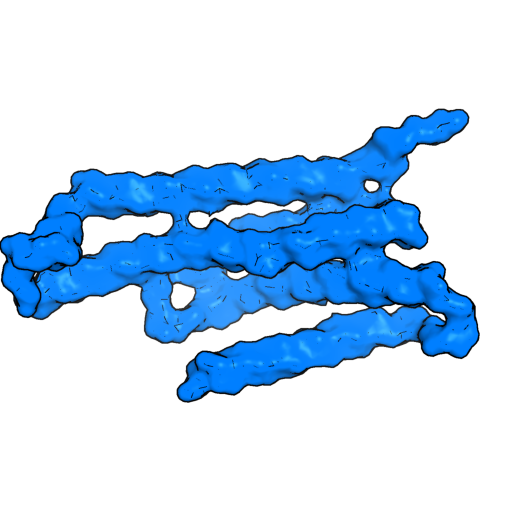0 37.53 183 ALA A O 1
ATOM 1450 N N . SER A 1 184 ? 9.795 -5.019 20.544 1.00 37.19 184 SER A N 1
ATOM 1451 C CA . SER A 1 184 ? 10.203 -5.542 21.861 1.00 37.19 184 SER A CA 1
ATOM 1452 C C . SER A 1 184 ? 10.390 -4.414 22.865 1.00 37.19 184 SER A C 1
ATOM 1454 O O . SER A 1 184 ? 9.938 -4.588 24.016 1.00 37.19 184 SER A O 1
#